Protein 7O8F (pdb70)

Organism: NCBI:txid1454201

Secondary structure (DSSP, 8-state):
--SGGGG--B-HHHHHHHHHHHHHHHHHHHHHHHHHHHHGGGS-HHHHHHHHHHHHHHHHHHHHHHHHHHHHHHHEEEETTEEEE-SS---THHHHHHHHHHHHHHHHHHHHHTT--HHHHHHHHHHHHHHHHHHHHHHHHHHTTTTT-HHHHHHHHHHHHHHHHHHHHHHHHHHHHHGGG--TTHHHHHHHHHHHHHHHHHHHHHHHHHHHH--SHHHHHHHHHHHHHHHIIIIIIHHHHHHHHHHHHHHHTT-HHHHHH-

Radius of gyration: 19.81 Å; Cα contacts (8 Å, |Δi|>4): 360; chains: 1; bounding box: 34×33×64 Å

Nearest PDB structures (foldseek):
  5g2d-assembly1_A  TM=1.003E+00  e=2.277E-33  Nonlabens marinus S1-08
  7o8k-assembly1_A  TM=1.003E+00  e=6.733E-33  Nonlabens marinus S1-08
  5ztl-assembly1_A  TM=1.002E+00  e=1.058E-32  Nonlabens marinus
  5g2c-assembly1_A  TM=1.003E+00  e=3.921E-32  Nonlabens marinus S1-08
  7ytb-assembly1_A  TM=9.539E-01  e=1.634E-13  Bdellovibrio

B-factor: mean 31.86, std 14.5, range [16.37, 107.96]

InterPro domains:
  IPR001425 Archaeal/bacterial/fungal rhodopsins [PF01036] (17-248)
  IPR001425 Archaeal/bacterial/fungal rhodop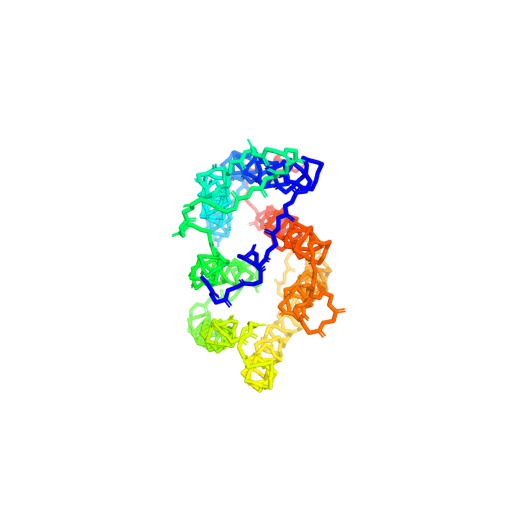sins [PR00251] (93-114)
  IPR001425 Archaeal/bacterial/fungal rhodopsins [PR00251] (152-173)
  IPR001425 Archaeal/bacterial/fungal rhodopsins [PR00251] (193-211)
  IPR001425 Archaeal/bacterial/fungal rhodopsins [PR00251] (225-243)
  IPR001425 Archaeal/bacterial/fungal rhodopsins [PTHR28286] (34-249)
  IPR001425 Archaeal/bacterial/fungal rhodopsins [SM01021] (21-258)

Solvent-accessible surface area: 11485 Å² total; per-residue (Å²): 166,101,8,0,3,29,91,43,85,0,56,35,50,39,10,78,89,0,30,114,16,3,74,91,2,26,41,49,0,66,68,12,30,98,95,0,112,77,17,20,108,60,0,10,94,127,3,86,86,0,0,40,12,1,21,95,0,0,51,23,5,0,104,39,8,68,44,0,9,79,26,1,66,92,0,11,38,124,60,144,51,24,36,55,62,107,72,118,39,25,38,3,10,107,7,14,96,22,28,56,55,2,16,17,20,4,2,55,0,0,1,19,0,1,26,14,149,55,148,74,43,125,39,7,12,52,160,0,36,93,11,0,96,14,25,6,91,16,5,77,39,0,5,47,62,4,46,108,50,59,69,60,0,85,115,83,12,59,65,13,65,58,74,24,89,76,0,21,167,26,1,6,44,52,0,89,164,23,90,99,68,13,71,46,46,1,59,56,24,0,24,112,0,19,158,33,1,37,112,0,14,57,21,30,46,74,0,20,63,0,6,44,114,70,82,65,17,88,0,0,21,51,7,3,62,26,4,14,74,0,5,40,10,3,10,12,75,2,0,74,46,0,4,101,0,0,18,39,0,0,14,58,59,44,56,85,43,0,88,139,52,110

Foldseek 3Di:
DLALVQVDWAAPVLLVLLLVLLVVLLVLLVVLLVVLVVCLVLFDPLQSVLSVLLNVLSVLSSVLSVLQSVLSVVQWDQDPRTTHGDDDRHDCLSVLVSCLPSVLSLLLSLCSLLVDDDPVSVVLSVLLSVLSNLLSVLCSVLSSNLPPCPVSVVVSNVSSVVSVVVSLVSVVVSLVVRLVVAPQPCSVLSVVLSVLQVVLVVLQVVLSCLSVPPSYSVSVSVSSVSVSSSSCSSRVVSSVSSSVSRLSRRVRVPNVSSVVVD

CATH classification: 1.20.1070.10

Structure (mmCIF, N/CA/C/O backbone):
data_7O8F
#
_entry.id   7O8F
#
_cell.length_a   104.480
_cell.length_b   51.180
_cell.length_c   78.330
_cell.angle_alpha   90.000
_cell.angle_beta   131.780
_cell.angle_gamma   90.000
#
_symmetry.space_group_name_H-M   'C 1 2 1'
#
loop_
_entity.id
_entity.type
_entity.pdbx_description
1 polymer 'Chloride pumping rhodopsin'
2 non-polymer RETINAL
3 non-polymer 'CHLORIDE ION'
4 non-polymer '(2R)-2,3-dihydroxypropyl (9Z)-octadec-9-enoate'
5 non-polymer 'OLEIC ACID'
6 water water
#
loop_
_atom_site.group_PDB
_atom_site.id
_ato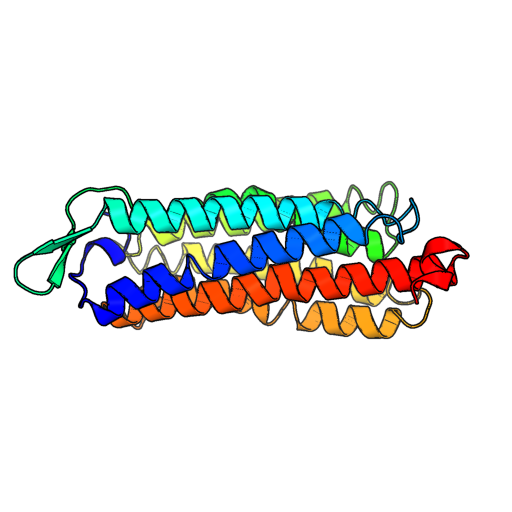m_site.type_symbol
_atom_site.label_atom_id
_atom_site.label_alt_id
_atom_site.label_comp_id
_atom_site.label_asym_id
_atom_site.label_entity_id
_atom_site.label_seq_id
_atom_site.pdbx_PDB_ins_code
_atom_site.Cartn_x
_atom_site.Cartn_y
_atom_site.Cartn_z
_atom_site.occupancy
_atom_site.B_iso_or_equiv
_atom_site.auth_seq_id
_atom_site.auth_comp_id
_atom_site.auth_asym_id
_atom_site.auth_atom_id
_atom_site.pdbx_PDB_model_num
ATOM 1 N N . MET A 1 17 ? -15.118 -16.864 -23.169 1.00 42.33 1 MET A N 1
ATOM 2 C CA . MET A 1 17 ? -16.301 -17.106 -23.990 1.00 41.70 1 MET A CA 1
ATOM 3 C C . MET A 1 17 ? -17.413 -17.796 -23.207 1.00 31.84 1 MET A C 1
ATOM 4 O O . MET A 1 17 ? -18.539 -17.923 -23.687 1.00 40.24 1 MET A O 1
ATOM 9 N N . LYS A 1 18 ? -17.098 -18.236 -21.995 1.00 35.34 2 LYS A N 1
ATOM 10 C CA . LYS A 1 18 ? -18.074 -18.904 -21.149 1.00 42.07 2 LYS A CA 1
ATOM 11 C C . LYS A 1 18 ? -18.806 -17.949 -20.217 1.00 44.77 2 LYS A C 1
ATOM 12 O O . LYS A 1 18 ? -19.675 -18.395 -19.461 1.00 39.24 2 LYS A O 1
ATOM 18 N N . ASN A 1 19 ? -18.471 -16.662 -20.235 1.00 29.51 3 ASN A N 1
ATOM 19 C CA . ASN A 1 19 ? -19.128 -15.674 -19.397 1.00 26.45 3 ASN A CA 1
ATOM 20 C C . ASN A 1 19 ? -19.922 -14.712 -20.271 1.00 27.20 3 ASN A C 1
ATOM 21 O O . ASN A 1 19 ? -19.575 -14.467 -21.431 1.00 31.68 3 ASN A O 1
ATOM 26 N N . ILE A 1 20 ? -20.995 -14.161 -19.696 1.00 24.59 4 ILE A N 1
ATOM 27 C CA . ILE A 1 20 ? -21.901 -13.315 -20.463 1.00 22.83 4 ILE A CA 1
ATOM 28 C C . ILE A 1 20 ? -21.241 -12.012 -20.899 1.00 24.29 4 ILE A C 1
ATOM 29 O O . ILE A 1 20 ? -21.728 -11.362 -21.828 1.00 26.88 4 ILE A O 1
ATOM 34 N N . GLU A 1 21 ? -20.145 -11.605 -20.258 1.00 22.89 5 GLU A N 1
ATOM 35 C CA . GLU A 1 21 ? -19.513 -10.349 -20.647 1.00 22.11 5 GLU A CA 1
ATOM 36 C C . GLU A 1 21 ? -19.093 -10.383 -22.104 1.00 26.26 5 GLU A C 1
ATOM 37 O O . GLU A 1 21 ? -19.082 -9.346 -22.775 1.00 27.58 5 GLU A O 1
ATOM 43 N N . SER A 1 22 ? -18.757 -11.564 -22.609 1.00 26.34 6 SER A N 1
ATOM 44 C CA . SER A 1 22 ? -18.276 -11.696 -23.976 1.00 28.02 6 SER A CA 1
ATOM 45 C C . SER A 1 22 ? -19.376 -11.572 -25.023 1.00 32.37 6 SER A C 1
ATOM 46 O O . SER A 1 22 ? -19.063 -11.468 -26.212 1.00 30.52 6 SER A O 1
ATOM 49 N N . LEU A 1 23 ? -20.646 -11.572 -24.627 1.00 24.53 7 LEU A N 1
ATOM 50 C CA . LEU A 1 23 ? -21.741 -11.584 -25.583 1.00 24.63 7 LEU A CA 1
ATOM 51 C C . LEU A 1 23 ? -22.133 -10.203 -26.083 1.00 24.68 7 LEU A C 1
ATOM 52 O O . LEU A 1 23 ? -22.843 -10.109 -27.096 1.00 27.99 7 LEU A O 1
ATOM 57 N N . PHE A 1 24 ? -21.715 -9.133 -25.409 1.00 22.06 8 PHE A N 1
ATOM 58 C CA . PHE A 1 24 ? -22.289 -7.824 -25.654 1.00 20.67 8 PHE A CA 1
ATOM 59 C C . PHE A 1 24 ? -21.243 -6.814 -26.088 1.00 23.50 8 PHE A C 1
ATOM 60 O O . PHE A 1 24 ? -20.058 -6.928 -25.761 1.00 26.01 8 PHE A O 1
ATOM 68 N N . ASP A 1 25 ? -21.709 -5.834 -26.855 1.00 26.15 9 ASP A N 1
ATOM 69 C CA . ASP A 1 25 ? -21.002 -4.579 -27.007 1.00 23.22 9 ASP A CA 1
ATOM 70 C C . ASP A 1 25 ? -21.496 -3.646 -25.910 1.00 24.53 9 ASP A C 1
ATOM 71 O O . ASP A 1 25 ? -22.614 -3.789 -25.401 1.00 27.50 9 ASP A O 1
ATOM 76 N N . TYR A 1 26 ? -20.649 -2.701 -25.528 1.00 21.45 10 TYR A N 1
ATOM 77 C CA . TYR A 1 26 ? -20.956 -1.784 -24.442 1.00 20.17 10 TYR A CA 1
ATOM 78 C C . TYR A 1 26 ? -20.929 -0.346 -24.931 1.00 21.04 10 TYR A C 1
ATOM 79 O O . TYR A 1 26 ? -20.055 0.042 -25.713 1.00 24.68 10 TYR A O 1
ATOM 88 N N . SER A 1 27 ? -21.880 0.449 -24.451 1.00 21.11 11 SER A N 1
ATOM 89 C CA . SER A 1 27 ? -21.769 1.886 -24.633 1.00 21.95 11 SER A CA 1
ATOM 90 C C . SER A 1 27 ? -20.568 2.424 -23.861 1.00 24.64 11 SER A C 1
ATOM 91 O O . SER A 1 27 ? -20.051 1.795 -22.930 1.00 21.40 11 SER A O 1
ATOM 94 N N . ALA A 1 28 ? -20.116 3.611 -24.262 1.00 26.99 12 ALA A N 1
ATOM 95 C CA . ALA A 1 28 ? -19.032 4.262 -23.539 1.00 25.49 12 ALA A CA 1
ATOM 96 C C . ALA A 1 28 ? -19.377 4.421 -22.067 1.00 28.42 12 ALA A C 1
ATOM 97 O O . ALA A 1 28 ? -18.523 4.221 -21.197 1.00 27.08 12 ALA A O 1
ATOM 99 N N . GLY A 1 29 ? -20.624 4.784 -21.767 1.00 23.73 13 GLY A N 1
ATOM 100 C CA . GLY A 1 29 ? -21.012 4.980 -20.378 1.00 23.90 13 GLY A CA 1
ATOM 101 C C . GLY A 1 29 ? -20.964 3.699 -19.571 1.00 22.14 13 GLY A C 1
ATOM 102 O O . GLY A 1 29 ? -20.530 3.703 -18.415 1.00 24.21 13 GLY A O 1
ATOM 103 N N . GLN A 1 30 ? -21.425 2.592 -20.155 1.00 20.94 14 GLN A N 1
ATOM 104 C CA . GLN A 1 30 ? -21.381 1.308 -19.458 1.00 22.04 14 GLN A CA 1
ATOM 105 C C . GLN A 1 30 ? -19.947 0.863 -19.253 1.00 22.42 14 GLN A C 1
ATOM 106 O O . GLN A 1 30 ? -19.566 0.412 -18.165 1.00 21.13 14 GLN A O 1
ATOM 112 N N . PHE A 1 31 ? -19.142 0.964 -20.305 1.00 21.02 15 PHE A N 1
ATOM 113 C CA . PHE A 1 31 ? -17.768 0.491 -20.231 1.00 21.09 15 PHE A CA 1
ATOM 114 C C . PHE A 1 31 ? -16.977 1.292 -19.213 1.00 21.82 15 PHE A C 1
ATOM 115 O O . PHE A 1 31 ? -16.226 0.728 -18.409 1.00 22.41 15 PHE A O 1
ATOM 123 N N . GLU A 1 32 ? -17.121 2.619 -19.243 1.00 21.73 16 GLU A N 1
ATOM 124 C CA . GLU A 1 32 ? -16.352 3.462 -18.338 1.00 24.49 16 GLU A CA 1
ATOM 125 C C . GLU A 1 32 ? -16.838 3.331 -16.901 1.00 25.53 16 GLU A C 1
ATOM 126 O O . GLU A 1 32 ? -16.028 3.397 -15.969 1.00 23.68 16 GLU A O 1
ATOM 132 N N . PHE A 1 33 ? -18.139 3.106 -16.698 1.00 21.54 17 PHE A N 1
ATOM 133 C CA . PHE A 1 33 ? -18.644 2.879 -15.345 1.00 21.77 17 PHE A CA 1
ATOM 134 C C . PHE A 1 33 ? -18.040 1.617 -14.737 1.00 21.42 17 PHE A C 1
ATOM 135 O O . PHE A 1 33 ? -17.620 1.619 -13.575 1.00 21.27 17 PHE A O 1
ATOM 143 N N . ILE A 1 34 ? -17.986 0.526 -15.506 1.00 19.37 18 ILE A N 1
ATOM 144 C CA . ILE A 1 34 ? -17.359 -0.697 -15.005 1.00 18.90 18 ILE A CA 1
ATOM 145 C C . ILE A 1 34 ? -15.886 -0.446 -14.703 1.00 21.12 18 ILE A C 1
ATOM 146 O O . ILE A 1 34 ? -15.377 -0.840 -13.650 1.00 20.44 18 ILE A O 1
ATOM 151 N N . ASP A 1 35 ? -15.183 0.230 -15.615 1.00 19.36 19 ASP A N 1
ATOM 152 C CA . ASP A 1 35 ? -13.768 0.512 -15.383 1.00 20.33 19 ASP A CA 1
ATOM 153 C C . ASP A 1 35 ? -13.583 1.326 -14.112 1.00 21.05 19 ASP A C 1
ATOM 154 O O . ASP A 1 35 ? -12.680 1.048 -13.310 1.00 22.26 19 ASP A O 1
ATOM 159 N N . HIS A 1 36 ? -14.441 2.329 -13.904 1.00 21.67 20 HIS A N 1
ATOM 160 C CA . HIS A 1 36 ? -14.321 3.188 -12.732 1.00 24.07 20 HIS A CA 1
ATOM 161 C C . HIS A 1 36 ? -14.674 2.446 -11.449 1.00 21.97 20 HIS A C 1
ATOM 162 O O . HIS A 1 36 ? -14.068 2.699 -10.401 1.00 23.22 20 HIS A O 1
ATOM 169 N N . LEU A 1 37 ? -15.658 1.544 -11.496 1.00 20.84 21 LEU A N 1
ATOM 170 C CA . LEU A 1 37 ? -15.953 0.733 -10.317 1.00 19.60 21 LEU A CA 1
ATOM 171 C C . LEU A 1 37 ? -14.739 -0.079 -9.906 1.00 22.91 21 LEU A C 1
ATOM 172 O O . LEU A 1 37 ? -14.419 -0.180 -8.717 1.00 21.91 21 LEU A O 1
ATOM 177 N N . LEU A 1 38 ? -14.083 -0.714 -10.880 1.00 20.72 22 LEU A N 1
ATOM 178 C CA . LEU A 1 38 ? -12.939 -1.558 -10.556 1.00 19.11 22 LEU A CA 1
ATOM 179 C C . LEU A 1 38 ? -11.778 -0.728 -10.029 1.00 20.71 22 LEU A C 1
ATOM 180 O O . LEU A 1 38 ? -11.127 -1.111 -9.048 1.00 21.40 22 LEU A O 1
ATOM 185 N N . THR A 1 39 ? -11.489 0.403 -10.672 1.00 23.48 23 THR A N 1
ATOM 186 C CA A THR A 1 39 ? -10.371 1.231 -10.231 0.40 21.83 23 THR A CA 1
ATOM 187 C CA B THR A 1 39 ? -10.364 1.219 -10.224 0.60 21.70 23 THR A CA 1
ATOM 188 C C . THR A 1 39 ? -10.657 1.865 -8.877 1.00 24.31 23 THR A C 1
ATOM 189 O O . THR A 1 39 ? -9.755 1.995 -8.037 1.00 23.75 23 THR A O 1
ATOM 196 N N . MET A 1 40 ? -11.909 2.264 -8.636 1.00 21.52 24 MET A N 1
ATOM 197 C CA . MET A 1 40 ? -12.247 2.767 -7.307 1.00 22.93 24 MET A CA 1
ATOM 198 C C . MET A 1 40 ? -12.038 1.683 -6.256 1.00 21.44 24 MET A C 1
ATOM 199 O O . MET A 1 40 ? -11.539 1.955 -5.153 1.00 23.71 24 MET A O 1
ATOM 204 N N . GLY A 1 41 ? -12.416 0.446 -6.581 1.00 21.76 25 GLY A N 1
ATOM 205 C CA . GLY A 1 41 ? -12.190 -0.659 -5.665 1.00 22.59 25 GLY A CA 1
ATOM 206 C C . GLY A 1 41 ? -10.723 -0.845 -5.331 1.00 22.10 25 GLY A C 1
ATOM 207 O O . GLY A 1 41 ? -10.371 -1.108 -4.179 1.00 22.90 25 GLY A O 1
ATOM 208 N N . VAL A 1 42 ? -9.850 -0.732 -6.336 1.00 21.96 26 VAL A N 1
ATOM 209 C CA . VAL A 1 42 ? -8.410 -0.808 -6.081 1.00 21.67 26 VAL A CA 1
ATOM 210 C C . VAL A 1 42 ? -7.999 0.256 -5.076 1.00 23.88 26 VAL A C 1
ATOM 211 O O . VAL A 1 42 ? -7.265 -0.013 -4.114 1.00 22.91 26 VAL A O 1
ATOM 215 N N . GLY A 1 43 ? -8.444 1.495 -5.300 1.00 20.85 27 GLY A N 1
ATOM 216 C CA . GLY A 1 43 ? -8.037 2.582 -4.427 1.00 22.91 27 GLY A CA 1
ATOM 217 C C . GLY A 1 43 ? -8.530 2.406 -3.006 1.00 21.75 27 GLY A C 1
ATOM 218 O O . GLY A 1 43 ? -7.801 2.673 -2.046 1.00 23.73 27 GLY A O 1
ATOM 219 N N . VAL A 1 44 ? -9.777 1.965 -2.848 1.00 22.27 28 VAL A N 1
ATOM 220 C CA . VAL A 1 44 ? -10.327 1.778 -1.511 1.00 21.75 28 VAL A CA 1
ATOM 221 C C . VAL A 1 44 ? -9.549 0.706 -0.761 1.00 21.19 28 VAL A C 1
ATOM 222 O O . VAL A 1 44 ? -9.212 0.877 0.417 1.00 23.12 28 VAL A O 1
ATOM 226 N N . HIS A 1 45 ? -9.241 -0.407 -1.425 1.00 19.83 29 HIS A N 1
ATOM 227 C CA . HIS A 1 45 ? -8.546 -1.485 -0.724 1.00 20.29 29 HIS A CA 1
ATOM 228 C C . HIS A 1 45 ? -7.118 -1.094 -0.373 1.00 21.48 29 HIS A C 1
ATOM 229 O O . HIS A 1 45 ? -6.634 -1.430 0.714 1.00 22.10 29 HIS A O 1
ATOM 236 N N . PHE A 1 46 ? -6.421 -0.388 -1.270 1.00 20.87 30 PHE A N 1
ATOM 237 C CA . PHE A 1 46 ? -5.040 -0.014 -0.954 1.00 23.51 30 PHE A CA 1
ATOM 238 C C . PHE A 1 46 ? -4.971 1.115 0.068 1.00 23.36 30 PHE A C 1
ATOM 239 O O . PHE A 1 46 ? -4.026 1.165 0.866 1.00 25.39 30 PHE A O 1
ATOM 247 N N . ALA A 1 47 ? -5.962 2.007 0.094 1.00 21.72 31 ALA A N 1
ATOM 248 C CA . ALA A 1 47 ? -6.017 2.991 1.170 1.00 27.20 31 ALA A CA 1
ATOM 249 C C . ALA A 1 47 ? -6.277 2.315 2.510 1.00 27.55 31 ALA A C 1
ATOM 250 O O . ALA A 1 47 ? -5.648 2.653 3.524 1.00 24.18 31 ALA A O 1
ATOM 252 N N . ALA A 1 48 ? -7.190 1.344 2.533 1.00 23.16 32 ALA A N 1
ATOM 253 C CA . ALA A 1 48 ? -7.460 0.620 3.771 1.00 25.23 32 ALA A CA 1
ATOM 254 C C . ALA A 1 48 ? -6.239 -0.168 4.224 1.00 21.84 32 ALA A C 1
ATOM 255 O O . ALA A 1 48 ? -5.979 -0.286 5.432 1.00 22.78 32 ALA A O 1
ATOM 257 N N . LEU A 1 49 ? -5.488 -0.725 3.273 1.00 21.94 33 LEU A N 1
ATOM 258 C CA . LEU A 1 49 ? -4.257 -1.438 3.602 1.00 21.36 33 LEU A CA 1
ATOM 259 C C . LEU A 1 49 ? -3.353 -0.594 4.491 1.00 25.55 33 LEU A C 1
ATOM 260 O O . LEU A 1 49 ? -2.814 -1.081 5.490 1.00 24.47 33 LEU A O 1
ATOM 265 N N . ILE A 1 50 ? -3.160 0.678 4.130 1.00 23.78 34 ILE A N 1
ATOM 266 C CA . ILE A 1 50 ? -2.285 1.543 4.918 1.00 26.30 34 ILE A CA 1
ATOM 267 C C . ILE A 1 50 ? -2.856 1.739 6.315 1.00 25.58 34 ILE A C 1
ATOM 268 O O . ILE A 1 50 ? -2.119 1.735 7.311 1.00 25.01 34 ILE A O 1
ATOM 273 N N . PHE A 1 51 ? -4.175 1.915 6.417 1.00 23.07 35 PHE A N 1
ATOM 274 C CA . PHE A 1 51 ? -4.794 2.063 7.729 1.00 24.96 35 PHE A CA 1
ATOM 275 C C . PHE A 1 51 ? -4.530 0.839 8.603 1.00 24.59 35 PHE A C 1
ATOM 276 O O . PHE A 1 51 ? -4.120 0.965 9.765 1.00 25.58 35 PHE A O 1
ATOM 284 N N . PHE A 1 52 ? -4.748 -0.362 8.056 1.00 22.67 36 PHE A N 1
ATOM 285 C CA . PHE A 1 52 ? -4.570 -1.573 8.853 1.00 22.33 36 PHE A CA 1
ATOM 286 C C . PHE A 1 52 ? -3.113 -1.756 9.252 1.00 23.46 36 PHE A C 1
ATOM 287 O O . PHE A 1 52 ? -2.820 -2.256 10.344 1.00 24.34 36 PHE A O 1
ATOM 295 N N . LEU A 1 53 ? -2.188 -1.389 8.364 1.00 23.09 37 LEU A N 1
ATOM 296 C CA . LEU A 1 53 ? -0.766 -1.477 8.680 1.00 21.77 37 LEU A CA 1
ATOM 297 C C . LEU A 1 53 ? -0.417 -0.579 9.858 1.00 23.56 37 LEU A C 1
ATOM 298 O O . LEU A 1 53 ? 0.251 -1.011 10.806 1.00 25.21 37 LEU A O 1
ATOM 303 N N . VAL A 1 54 ? -0.879 0.674 9.823 1.00 22.91 38 VAL A N 1
ATOM 304 C CA . VAL A 1 54 ? -0.503 1.646 10.846 1.00 25.16 38 VAL A CA 1
ATOM 305 C C . VAL A 1 54 ? -1.103 1.281 12.195 1.00 28.40 38 VAL A C 1
ATOM 306 O O . VAL A 1 54 ? -0.480 1.503 13.240 1.00 27.76 38 VAL A O 1
ATOM 310 N N . VAL A 1 55 ? -2.329 0.748 12.210 1.00 23.85 39 VAL A N 1
ATOM 311 C CA . VAL A 1 55 ? -2.978 0.486 13.492 1.00 22.62 39 VAL A CA 1
ATOM 312 C C . VAL A 1 55 ? -2.558 -0.838 14.109 1.00 24.90 39 VAL A C 1
ATOM 313 O O . VAL A 1 55 ? -2.845 -1.071 15.287 1.00 24.19 39 VAL A O 1
ATOM 317 N N . SER A 1 56 ? -1.835 -1.684 13.372 1.00 25.20 40 SER A N 1
ATOM 318 C CA A SER A 1 56 ? -1.420 -2.971 13.920 0.51 24.27 40 SER A CA 1
ATOM 319 C CA B SER A 1 56 ? -1.422 -2.971 13.920 0.49 24.29 40 SER A CA 1
ATOM 320 C C . SER A 1 56 ? -0.548 -2.804 15.158 1.00 26.23 40 SER A C 1
ATOM 321 O O . SER A 1 56 ? -0.541 -3.675 16.032 1.00 27.75 40 SER A O 1
ATOM 326 N N . GLN A 1 57 ? 0.189 -1.697 15.256 1.00 24.06 41 GLN A N 1
ATOM 327 C CA . GLN A 1 57 ? 1.033 -1.476 16.427 1.00 26.57 41 GLN A CA 1
ATOM 328 C C . GLN A 1 57 ? 0.223 -1.265 17.699 1.00 29.89 41 GLN A C 1
ATOM 329 O O . GLN A 1 57 ? 0.779 -1.379 18.799 1.00 31.11 41 GLN A O 1
ATOM 335 N N . PHE A 1 58 ? -1.066 -0.952 17.578 1.00 25.54 42 PHE A N 1
ATOM 336 C CA . PHE A 1 58 ? -1.941 -0.740 18.722 1.00 26.77 42 PHE A CA 1
ATOM 337 C C . PHE A 1 58 ? -2.713 -1.992 19.107 1.00 31.71 42 PHE A C 1
ATOM 338 O O . PHE A 1 58 ? -3.604 -1.920 19.956 1.00 32.40 42 PHE A O 1
ATOM 346 N N . VAL A 1 59 ? -2.402 -3.130 18.499 1.00 26.42 43 VAL A N 1
ATOM 347 C CA . VAL A 1 59 ? -3.083 -4.388 18.771 1.00 27.00 43 VAL A CA 1
ATOM 348 C C . VAL A 1 59 ? -2.142 -5.297 19.553 1.00 25.13 43 VAL A C 1
ATOM 349 O O . VAL A 1 59 ? -0.964 -5.451 19.198 1.00 25.61 43 VAL A O 1
ATOM 353 N N . ALA A 1 60 ? -2.669 -5.908 20.611 1.00 25.87 44 ALA A N 1
ATOM 354 C CA . ALA A 1 60 ? -1.879 -6.816 21.419 1.00 29.18 44 ALA A CA 1
ATOM 355 C C . ALA A 1 60 ? -1.418 -8.013 20.590 1.00 31.72 44 ALA A C 1
ATOM 356 O O . ALA A 1 60 ? -2.082 -8.407 19.628 1.00 26.90 44 ALA A O 1
ATOM 358 N N . PRO A 1 61 ? -0.281 -8.615 20.946 1.00 24.16 45 PRO A N 1
ATOM 359 C CA . PRO A 1 61 ? 0.219 -9.769 20.175 1.00 29.17 45 PRO A CA 1
ATOM 360 C C . PRO A 1 61 ? -0.808 -10.865 19.933 1.00 32.42 45 PRO A C 1
ATOM 361 O O . PRO A 1 61 ? -0.800 -11.502 18.869 1.00 30.73 45 PRO A O 1
ATOM 365 N N . LYS A 1 62 ? -1.690 -11.100 20.905 1.00 30.18 46 LYS A N 1
ATOM 366 C CA . LYS A 1 62 ? -2.663 -12.182 20.811 1.00 30.09 46 LYS A CA 1
ATOM 367 C C . LYS A 1 62 ? -3.607 -11.988 19.630 1.00 31.06 46 LYS A C 1
ATOM 368 O O . LYS A 1 62 ? -4.131 -12.968 19.090 1.00 31.03 46 LYS A O 1
ATOM 374 N N . TYR A 1 63 ? -3.851 -10.741 19.231 1.00 26.01 47 TYR A N 1
ATOM 375 C CA . TYR A 1 63 ? -4.816 -10.436 18.179 1.00 22.57 47 TYR A CA 1
ATOM 376 C C . TYR A 1 63 ? -4.181 -9.846 16.936 1.00 29.37 47 TYR A C 1
ATOM 377 O O . TYR A 1 63 ? -4.888 -9.630 15.948 1.00 25.14 47 TYR A O 1
ATOM 386 N N . ARG A 1 64 ? -2.872 -9.583 16.948 1.00 23.08 48 ARG A N 1
ATOM 387 C CA . ARG A 1 64 ? -2.278 -8.799 15.870 1.00 20.98 48 ARG A CA 1
ATOM 388 C C . ARG A 1 64 ? -2.371 -9.520 14.530 1.00 25.53 48 ARG A C 1
ATOM 389 O O . ARG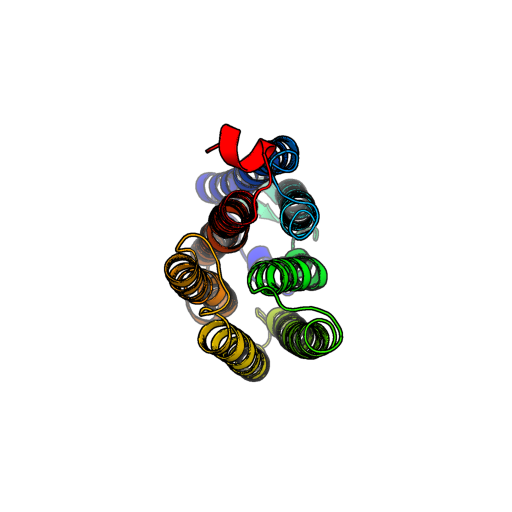 A 1 64 ? -2.434 -8.868 13.479 1.00 26.08 48 ARG A O 1
ATOM 397 N N . ILE A 1 65 ? -2.408 -10.855 14.541 1.00 22.45 49 ILE A N 1
ATOM 398 C CA . ILE A 1 65 ? -2.553 -11.597 13.296 1.00 23.18 49 ILE A CA 1
ATOM 399 C C . ILE A 1 65 ? -3.866 -11.244 12.613 1.00 24.31 49 ILE A C 1
ATOM 400 O O . ILE A 1 65 ? -3.966 -11.300 11.381 1.00 23.17 49 ILE A O 1
ATOM 405 N N . ALA A 1 66 ? -4.892 -10.883 13.386 1.00 22.35 50 ALA A N 1
ATOM 406 C CA . ALA A 1 66 ? -6.166 -10.536 12.763 1.00 24.93 50 ALA A CA 1
ATOM 407 C C . ALA A 1 66 ? -6.031 -9.303 11.878 1.00 27.00 50 ALA A C 1
ATOM 408 O O . ALA A 1 66 ? -6.620 -9.244 10.792 1.00 23.79 50 ALA A O 1
ATOM 410 N N A THR A 1 67 ? -5.262 -8.303 12.320 0.52 21.74 51 THR A N 1
ATOM 411 N N B THR A 1 67 ? -5.256 -8.312 12.323 0.48 21.82 51 THR A N 1
ATOM 412 C CA A THR A 1 67 ? -5.075 -7.107 11.504 0.52 22.59 51 THR A CA 1
ATOM 413 C CA B THR A 1 67 ? -5.061 -7.107 11.527 0.48 22.66 51 THR A CA 1
ATOM 414 C C A THR A 1 67 ? -4.141 -7.381 10.334 0.52 24.53 51 THR A C 1
ATOM 415 C C B THR A 1 67 ? -4.140 -7.378 10.345 0.48 24.42 51 THR A C 1
ATOM 416 O O A THR A 1 67 ? -4.331 -6.838 9.238 0.52 24.16 51 THR A O 1
ATOM 417 O O B THR A 1 67 ? -4.340 -6.831 9.253 0.48 24.20 51 THR A O 1
ATOM 424 N N . ALA A 1 68 ? -3.130 -8.228 10.541 1.00 22.31 52 ALA A N 1
ATOM 425 C CA . ALA A 1 68 ? -2.253 -8.601 9.440 1.00 24.44 52 ALA A CA 1
ATOM 426 C C . ALA A 1 68 ? -3.039 -9.322 8.358 1.00 22.24 52 ALA A C 1
ATOM 427 O O . ALA A 1 68 ? -2.785 -9.135 7.162 1.00 23.21 52 ALA A O 1
ATOM 429 N N . LEU A 1 69 ? -4.004 -10.152 8.764 1.00 19.24 53 LEU A N 1
ATOM 430 C CA . LEU A 1 69 ? -4.844 -10.832 7.783 1.00 19.27 53 LEU A CA 1
ATOM 431 C C . LEU A 1 69 ? -5.644 -9.837 6.954 1.00 20.39 53 LEU A C 1
ATOM 432 O O . LEU A 1 69 ? -5.857 -10.059 5.759 1.00 20.62 53 LEU A O 1
ATOM 437 N N . SER A 1 70 ? -6.097 -8.736 7.559 1.00 19.20 54 SER A N 1
ATOM 438 C CA . SER A 1 70 ? -6.779 -7.712 6.765 1.00 19.64 54 SER A CA 1
ATOM 439 C C . SER A 1 70 ? -5.832 -7.102 5.739 1.00 22.22 54 SER A C 1
ATOM 440 O O . SER A 1 70 ? -6.228 -6.840 4.603 1.00 20.81 54 SER A O 1
ATOM 443 N N . CYS A 1 71 ? -4.575 -6.864 6.126 1.00 21.24 55 CYS A N 1
ATOM 444 C CA . CYS A 1 71 ? -3.587 -6.385 5.162 1.00 19.55 55 CYS A CA 1
ATOM 445 C C . CYS A 1 71 ? -3.456 -7.338 3.986 1.00 21.67 55 CYS A C 1
ATOM 446 O O . CYS A 1 71 ? -3.388 -6.904 2.829 1.00 21.89 55 CYS A O 1
ATOM 449 N N . ILE A 1 72 ? -3.398 -8.641 4.265 1.00 19.10 56 ILE A N 1
ATOM 450 C CA . ILE A 1 72 ? -3.272 -9.633 3.205 1.00 21.55 56 ILE A CA 1
ATOM 451 C C . ILE A 1 72 ? -4.504 -9.601 2.316 1.00 20.63 56 ILE A C 1
ATOM 452 O O . ILE A 1 72 ? -4.404 -9.630 1.085 1.00 22.59 56 ILE A O 1
ATOM 457 N N . VAL A 1 73 ? -5.684 -9.517 2.929 1.00 18.21 57 VAL A N 1
ATOM 458 C CA . VAL A 1 73 ? -6.919 -9.457 2.150 1.00 17.40 57 VAL A CA 1
ATOM 459 C C . VAL A 1 73 ? -6.948 -8.218 1.262 1.00 20.29 57 VAL A C 1
ATOM 460 O O . VAL A 1 73 ? -7.351 -8.290 0.095 1.00 20.72 57 VAL A O 1
ATOM 464 N N . MET A 1 74 ? -6.569 -7.056 1.803 1.00 18.52 58 MET A N 1
ATOM 465 C CA . MET A 1 74 ? -6.581 -5.832 1.003 1.00 18.79 58 MET A CA 1
ATOM 466 C C . MET A 1 74 ? -5.698 -5.955 -0.237 1.00 23.25 58 MET A C 1
ATOM 467 O O . MET A 1 74 ? -6.091 -5.538 -1.334 1.00 20.37 58 MET A O 1
ATOM 472 N N . VAL A 1 75 ? -4.478 -6.482 -0.081 1.00 21.74 59 VAL A N 1
ATOM 473 C CA . VAL A 1 75 ? -3.576 -6.556 -1.230 1.00 21.89 59 VAL A CA 1
ATOM 474 C C . VAL A 1 75 ? -4.034 -7.633 -2.206 1.00 21.99 59 VAL A C 1
ATOM 475 O O . VAL A 1 75 ? -3.947 -7.455 -3.424 1.00 21.25 59 VAL A O 1
ATOM 479 N N . SER A 1 76 ? -4.546 -8.751 -1.688 1.00 20.81 60 SER A N 1
ATOM 480 C CA . SER A 1 76 ? -5.026 -9.826 -2.547 1.00 22.71 60 SER A CA 1
ATOM 481 C C . SER A 1 76 ? -6.199 -9.347 -3.387 1.00 22.70 60 SER A C 1
ATOM 482 O O . SER A 1 76 ? -6.203 -9.483 -4.618 1.00 22.34 60 SER A O 1
ATOM 485 N N . ALA A 1 77 ? -7.193 -8.751 -2.733 1.00 21.29 61 ALA A N 1
ATOM 486 C CA . ALA A 1 77 ? -8.354 -8.255 -3.464 1.00 22.75 61 ALA A CA 1
ATOM 487 C C . ALA A 1 77 ? -7.976 -7.082 -4.355 1.00 24.08 61 ALA A C 1
ATOM 488 O O . ALA A 1 77 ? -8.446 -6.983 -5.498 1.00 22.19 61 ALA A O 1
ATOM 490 N N . GLY A 1 78 ? -7.127 -6.184 -3.857 1.00 21.23 62 GLY A N 1
ATOM 491 C CA . GLY A 1 78 ? -6.728 -5.039 -4.658 1.00 21.21 62 GLY A CA 1
ATOM 492 C C . GLY A 1 78 ? -5.971 -5.444 -5.907 1.00 21.71 62 GLY A C 1
ATOM 493 O O . GLY A 1 78 ? -6.147 -4.851 -6.975 1.00 20.88 62 GLY A O 1
ATOM 494 N N . LEU A 1 79 ? -5.126 -6.468 -5.799 1.00 21.77 63 LEU A N 1
ATOM 495 C CA . LEU A 1 79 ? -4.410 -6.944 -6.982 1.00 20.42 63 LEU A CA 1
ATOM 496 C C . LEU A 1 79 ? -5.356 -7.573 -7.993 1.00 19.27 63 LEU A C 1
ATOM 497 O O . LEU A 1 79 ? -5.180 -7.398 -9.205 1.00 22.61 63 LEU A O 1
ATOM 502 N N . ILE A 1 80 ? -6.351 -8.331 -7.524 1.00 19.24 64 ILE A N 1
ATOM 503 C CA . ILE A 1 80 ? -7.273 -8.956 -8.465 1.00 21.11 64 ILE A CA 1
ATOM 504 C C . ILE A 1 80 ? -8.154 -7.908 -9.123 1.00 19.28 64 ILE A C 1
ATOM 505 O O . ILE A 1 80 ? -8.432 -7.989 -10.327 1.00 21.67 64 ILE A O 1
ATOM 510 N N . LEU A 1 81 ? -8.579 -6.895 -8.367 1.00 18.06 65 LEU A N 1
ATOM 511 C CA . LEU A 1 81 ? -9.375 -5.830 -8.968 1.00 18.12 65 LEU A CA 1
ATOM 512 C C . LEU A 1 81 ? -8.561 -5.041 -9.984 1.00 20.99 65 LEU A C 1
ATOM 513 O O . LEU A 1 81 ? -9.076 -4.665 -11.044 1.00 21.05 65 LEU A O 1
ATOM 518 N N . ASN A 1 82 ? -7.287 -4.787 -9.683 1.00 20.99 66 ASN A N 1
ATOM 519 C CA . ASN A 1 82 ? -6.431 -4.111 -10.649 1.00 20.14 66 ASN A CA 1
ATOM 520 C C . ASN A 1 82 ? -6.244 -4.961 -11.893 1.00 21.15 66 ASN A C 1
ATOM 521 O O . ASN A 1 82 ? -6.271 -4.447 -13.018 1.00 23.20 66 ASN A O 1
ATOM 526 N N . SER A 1 83 ? -6.050 -6.267 -11.709 1.00 20.72 67 SER A N 1
ATOM 527 C CA . SER A 1 83 ? -5.904 -7.159 -12.851 1.00 21.80 67 SER A CA 1
ATOM 528 C C . SER A 1 83 ? -7.169 -7.157 -13.691 1.00 23.12 67 SER A C 1
ATOM 529 O O . SER A 1 83 ? -7.107 -7.123 -14.926 1.00 23.65 67 SER A O 1
ATOM 532 N N . GLN A 1 84 ? -8.328 -7.186 -13.033 1.00 21.39 68 GLN A N 1
ATOM 533 C CA . GLN A 1 84 ? -9.587 -7.167 -13.771 1.00 22.11 68 GLN A CA 1
ATOM 534 C C . GLN A 1 84 ? -9.726 -5.871 -14.549 1.00 18.21 68 GLN A C 1
ATOM 535 O O . GLN A 1 84 ? -10.224 -5.868 -15.680 1.00 21.78 68 GLN A O 1
ATOM 541 N N . ALA A 1 85 ? -9.297 -4.753 -13.957 1.00 19.42 69 ALA A N 1
ATOM 542 C CA . ALA A 1 85 ? -9.445 -3.468 -14.632 1.00 23.04 69 ALA A CA 1
ATOM 543 C C . ALA A 1 85 ? -8.604 -3.416 -15.901 1.00 24.15 69 ALA A C 1
ATOM 544 O O . ALA A 1 85 ? -9.070 -2.952 -16.949 1.00 24.32 69 ALA A O 1
ATOM 546 N N . VAL A 1 86 ? -7.357 -3.885 -15.825 1.00 20.67 70 VAL A N 1
ATOM 547 C CA . VAL A 1 86 ? -6.495 -3.875 -17.004 1.00 20.73 70 VAL A CA 1
ATOM 548 C C . VAL A 1 86 ? -6.972 -4.892 -18.029 1.00 23.27 70 VAL A C 1
ATOM 549 O O . VAL A 1 86 ? -6.915 -4.638 -19.239 1.00 26.31 70 VAL A O 1
ATOM 553 N N . MET A 1 87 ? -7.451 -6.056 -17.574 1.00 21.73 71 MET A N 1
ATOM 554 C CA . MET A 1 87 ? -7.984 -7.051 -18.502 1.00 23.02 71 MET A CA 1
ATOM 555 C C . MET A 1 87 ? -9.194 -6.499 -19.243 1.00 23.49 71 MET A C 1
ATOM 556 O O . MET A 1 87 ? -9.386 -6.773 -20.434 1.00 24.79 71 MET A O 1
ATOM 561 N N . TRP A 1 88 ? -10.023 -5.727 -18.542 1.00 22.40 72 TRP A N 1
ATOM 562 C CA . TRP A 1 88 ? -11.204 -5.128 -19.150 1.00 25.61 72 TRP A CA 1
ATOM 563 C C . TRP A 1 88 ? -10.807 -4.158 -20.253 1.00 22.76 72 TRP A C 1
ATOM 564 O O . TRP A 1 88 ? -11.379 -4.189 -21.353 1.00 23.05 72 TRP A O 1
ATOM 575 N N . THR A 1 89 ? -9.806 -3.311 -19.998 1.00 22.86 73 THR A N 1
ATOM 576 C CA . THR A 1 89 ? -9.372 -2.357 -21.014 1.00 23.82 73 THR A CA 1
ATOM 577 C C . THR A 1 89 ? -8.552 -3.019 -22.121 1.00 30.92 73 THR A C 1
ATOM 578 O O . THR A 1 89 ? -8.545 -2.524 -23.253 1.00 33.26 73 THR A O 1
ATOM 582 N N . ASP A 1 90 ? -7.876 -4.136 -21.827 1.00 25.70 74 ASP A N 1
ATOM 583 C CA . ASP A 1 90 ? -7.179 -4.883 -22.871 1.00 29.59 74 ASP A CA 1
ATOM 584 C C . ASP A 1 90 ? -8.154 -5.559 -23.829 1.00 24.40 74 ASP A C 1
ATOM 585 O O . ASP A 1 90 ? -7.843 -5.717 -25.013 1.00 31.15 74 ASP A O 1
ATOM 590 N N . ALA A 1 91 ? -9.329 -5.964 -23.343 1.00 23.95 75 ALA A N 1
ATOM 591 C CA . ALA A 1 91 ? -10.204 -6.856 -24.083 1.00 24.90 75 ALA A CA 1
ATOM 592 C C . ALA A 1 91 ? -11.115 -6.132 -25.063 1.00 28.20 75 ALA A C 1
ATOM 593 O O . ALA A 1 91 ? -11.609 -6.763 -26.007 1.00 27.99 75 ALA A O 1
ATOM 595 N N . TYR A 1 92 ? -11.340 -4.836 -24.870 1.00 24.63 76 TYR A N 1
ATOM 596 C CA . TYR A 1 92 ? -12.330 -4.098 -25.638 1.00 27.90 76 TYR A CA 1
ATOM 597 C C . TYR A 1 92 ? -11.694 -2.855 -26.233 1.00 26.62 76 TYR A C 1
ATOM 598 O O . TYR A 1 92 ? -10.813 -2.232 -25.633 1.00 31.91 76 TYR A O 1
ATOM 607 N N . ALA A 1 93 ? -12.169 -2.490 -27.418 1.00 24.31 77 ALA A N 1
ATOM 608 C CA . ALA A 1 93 ? -11.752 -1.266 -28.079 1.00 28.32 77 ALA A CA 1
ATOM 609 C C . ALA A 1 93 ? -12.997 -0.544 -28.567 1.00 22.42 77 ALA A C 1
ATOM 610 O O . ALA A 1 93 ? -14.003 -1.177 -28.892 1.00 23.51 77 ALA A O 1
ATOM 612 N N . TYR A 1 94 ? -12.920 0.785 -28.599 1.00 25.56 78 TYR A N 1
ATOM 613 C CA . TYR A 1 94 ? -14.028 1.617 -29.052 1.00 26.00 78 TYR A CA 1
ATOM 614 C C . TYR A 1 94 ? -13.996 1.669 -30.568 1.00 25.09 78 TYR A C 1
ATOM 615 O O . TYR A 1 94 ? -13.098 2.288 -31.151 1.00 27.36 78 TYR A O 1
ATOM 624 N N . VAL A 1 95 ? -14.975 1.032 -31.201 1.00 21.42 79 VAL A N 1
ATOM 625 C CA . VAL A 1 95 ? -15.053 0.910 -32.652 1.00 26.49 79 VAL A CA 1
ATOM 626 C C . VAL A 1 95 ? -16.475 1.256 -33.065 1.00 23.19 79 VAL A C 1
ATOM 627 O O . VAL A 1 95 ? -17.430 0.631 -32.592 1.00 24.76 79 VAL A O 1
ATOM 631 N N . ASP A 1 96 ? -16.623 2.232 -33.964 1.00 24.20 80 ASP A N 1
ATOM 632 C CA . ASP A 1 96 ? -17.927 2.546 -34.553 1.00 22.29 80 ASP A CA 1
ATOM 633 C C . ASP A 1 96 ? -18.988 2.813 -33.487 1.00 25.61 80 ASP A C 1
ATOM 634 O O . ASP A 1 96 ? -20.141 2.372 -33.593 1.00 23.93 80 ASP A O 1
ATOM 639 N N . GLY A 1 97 ? -18.593 3.543 -32.452 1.00 23.09 81 GLY A N 1
ATOM 640 C CA . GLY A 1 97 ? -19.520 4.047 -31.464 1.00 25.07 81 GLY A CA 1
ATOM 641 C C . GLY A 1 97 ? -19.813 3.133 -30.295 1.00 24.11 81 GLY A C 1
ATOM 642 O O . GLY A 1 97 ? -20.702 3.455 -29.500 1.00 28.26 81 GLY A O 1
ATOM 643 N N . SER A 1 98 ? -19.125 1.999 -30.175 1.00 22.08 82 SER A N 1
ATOM 644 C CA . SER A 1 98 ? -19.315 1.142 -29.010 1.00 23.62 82 SER A CA 1
ATOM 645 C C . SER A 1 98 ? -18.022 0.410 -28.693 1.00 23.60 82 SER A C 1
ATOM 646 O O . SER A 1 98 ? -17.122 0.289 -29.529 1.00 22.75 82 SER A O 1
ATOM 649 N N . TYR A 1 99 ? -17.916 -0.055 -27.452 1.00 20.24 83 TYR A N 1
ATOM 650 C CA . TYR A 1 99 ? -16.789 -0.884 -27.072 1.00 19.34 83 TYR A CA 1
ATOM 651 C C . TYR A 1 99 ? -17.067 -2.326 -27.462 1.00 20.50 83 TYR A C 1
ATOM 652 O O . TYR A 1 99 ? -18.067 -2.915 -27.032 1.00 22.34 83 TYR A O 1
ATOM 661 N N . GLN A 1 100 ? -16.179 -2.898 -28.267 1.00 22.62 84 GLN A N 1
ATOM 662 C CA . GLN A 1 100 ? -16.384 -4.213 -28.847 1.00 21.98 84 GLN A CA 1
ATOM 663 C C . GLN A 1 100 ? -15.216 -5.115 -28.495 1.00 20.29 84 GLN A C 1
ATOM 664 O O . GLN A 1 100 ? -14.066 -4.670 -28.408 1.00 23.82 84 GLN A O 1
ATOM 670 N N . LEU A 1 101 ? -15.535 -6.395 -28.316 1.00 23.73 85 LEU A N 1
ATOM 671 C CA . LEU A 1 101 ? -14.553 -7.379 -27.893 1.00 25.05 85 LEU A CA 1
ATOM 672 C C . LEU A 1 101 ? -13.470 -7.536 -28.949 1.00 26.45 85 LEU A C 1
ATOM 673 O O . LEU A 1 101 ? -13.761 -7.727 -30.136 1.00 29.45 85 LEU A O 1
ATOM 678 N N . GLN A 1 102 ? -12.215 -7.443 -28.512 1.00 25.95 86 GLN A N 1
ATOM 679 C CA . GLN A 1 102 ? -11.067 -7.644 -29.383 1.00 27.08 86 GLN A CA 1
ATOM 680 C C . GLN A 1 102 ? -10.256 -8.868 -29.009 1.00 42.55 86 GLN A C 1
ATOM 681 O O . GLN A 1 102 ? -9.695 -9.514 -29.891 1.00 43.44 86 GLN A O 1
ATOM 687 N N . ASP A 1 103 ? -10.190 -9.206 -27.724 1.00 37.13 87 ASP A N 1
ATOM 688 C CA . ASP A 1 103 ? -9.308 -10.267 -27.271 1.00 43.52 87 ASP A CA 1
ATOM 689 C C . ASP A 1 103 ? -9.955 -10.986 -26.099 1.00 54.94 87 ASP A C 1
ATOM 690 O O . ASP A 1 103 ? -10.684 -10.384 -25.306 1.00 41.08 87 ASP A O 1
ATOM 695 N N . LEU A 1 104 ? -9.679 -12.286 -26.000 1.00 61.63 88 LEU A N 1
ATOM 696 C CA . LEU A 1 104 ? -10.248 -13.124 -24.945 1.00 73.85 88 LEU A CA 1
ATOM 697 C C . LEU A 1 104 ? -9.352 -13.011 -23.716 1.00 67.34 88 LEU A C 1
ATOM 698 O O . LEU A 1 104 ? -8.523 -13.876 -23.425 1.00 73.07 88 LEU A O 1
ATOM 703 N N . THR A 1 105 ? -9.527 -11.910 -22.979 1.00 46.91 89 THR A N 1
ATOM 704 C CA . THR A 1 105 ? -8.710 -11.655 -21.803 1.00 44.89 89 THR A CA 1
ATOM 705 C C . THR A 1 105 ? -9.509 -11.354 -20.540 1.00 40.65 89 THR A C 1
ATOM 706 O O . THR A 1 105 ? -8.895 -11.191 -19.479 1.00 55.87 89 THR A O 1
ATOM 710 N N . PHE A 1 106 ? -10.840 -11.279 -20.607 1.00 40.18 90 PHE A N 1
ATOM 711 C CA . PHE A 1 106 ? -11.647 -10.948 -19.435 1.00 35.95 90 PHE A CA 1
ATOM 712 C C . PHE A 1 106 ? -12.551 -12.109 -19.043 1.00 36.05 90 PHE A C 1
ATOM 713 O O . PHE A 1 106 ? -13.259 -12.670 -19.885 1.00 38.16 90 PHE A O 1
ATOM 721 N N . SER A 1 107 ? -12.541 -12.448 -17.756 1.00 30.40 91 SER A N 1
ATOM 722 C CA . SER A 1 107 ? -13.512 -13.378 -17.203 1.00 32.10 91 SER A CA 1
ATOM 723 C C . SER A 1 107 ? -13.572 -13.139 -15.704 1.00 29.48 91 SER A C 1
ATOM 724 O O . SER A 1 107 ? -12.628 -12.619 -15.106 1.00 31.66 91 SER A O 1
ATOM 727 N N . ASN A 1 108 ? -14.697 -13.525 -15.104 1.00 26.82 92 ASN A N 1
ATOM 728 C CA . ASN A 1 108 ? -14.851 -13.394 -13.664 1.00 26.71 92 ASN A CA 1
ATOM 729 C C . ASN A 1 108 ? -14.182 -14.528 -12.905 1.00 28.07 92 ASN A C 1
ATOM 730 O O . ASN A 1 108 ? -14.119 -14.474 -11.672 1.00 25.75 92 ASN A O 1
ATOM 735 N N . GLY A 1 109 ? -13.678 -15.545 -13.608 1.00 28.90 93 GLY A N 1
ATOM 736 C CA . GLY A 1 109 ? -13.139 -16.707 -12.924 1.00 33.88 93 GLY A CA 1
ATOM 737 C C . GLY A 1 109 ? -11.969 -16.382 -12.020 1.00 29.15 93 GLY A C 1
ATOM 738 O O . GLY A 1 109 ? -11.721 -17.092 -11.043 1.00 28.90 93 GLY A O 1
ATOM 739 N N . TYR A 1 110 ? -11.228 -15.316 -12.331 1.00 28.02 94 TYR A N 1
ATOM 740 C CA . TYR A 1 110 ? -10.125 -14.914 -11.467 1.00 32.53 94 TYR A CA 1
ATOM 741 C C . TYR A 1 110 ? -10.611 -14.506 -10.084 1.00 25.45 94 TYR A C 1
ATOM 742 O O . TYR A 1 110 ? -9.903 -14.721 -9.093 1.00 26.91 94 TYR A O 1
ATOM 751 N N . ARG A 1 111 ? -11.805 -13.911 -9.988 1.00 24.08 95 ARG A N 1
ATOM 752 C CA . ARG A 1 111 ? -12.352 -13.612 -8.668 1.00 24.86 95 ARG A CA 1
ATOM 753 C C . ARG A 1 111 ? -12.539 -14.883 -7.857 1.00 23.16 95 ARG A C 1
ATOM 754 O O . ARG A 1 111 ? -12.231 -14.922 -6.658 1.00 24.84 95 ARG A O 1
ATOM 762 N N . TYR A 1 112 ? -13.087 -15.924 -8.488 1.00 23.09 96 TYR A N 1
ATOM 763 C CA . TYR A 1 112 ? -13.358 -17.176 -7.782 1.00 23.88 96 TYR A CA 1
ATOM 764 C C . TYR A 1 112 ? -12.075 -17.795 -7.256 1.00 26.58 96 TYR A C 1
ATOM 765 O O . TYR A 1 112 ? -12.006 -18.239 -6.103 1.00 26.38 96 TYR A O 1
ATOM 774 N N . VAL A 1 113 ? -11.050 -17.866 -8.105 1.00 25.29 97 VAL A N 1
ATOM 775 C CA . VAL A 1 113 ? -9.780 -18.429 -7.673 1.00 27.10 97 VAL A CA 1
ATOM 776 C C . VAL A 1 113 ? -9.241 -17.646 -6.489 1.00 25.86 97 VAL A C 1
ATOM 777 O O . VAL A 1 113 ? -8.718 -18.223 -5.528 1.00 30.20 97 VAL A O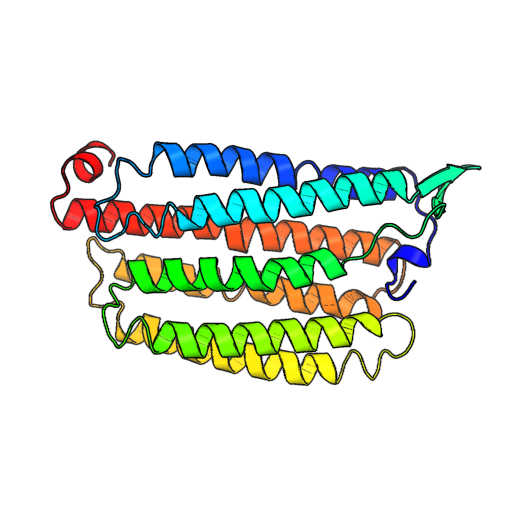 1
ATOM 781 N N . ASN A 1 114 ? -9.376 -16.321 -6.525 1.00 23.80 98 ASN A N 1
ATOM 782 C CA . ASN A 1 114 ? -8.860 -15.522 -5.423 1.00 23.52 98 ASN A CA 1
ATOM 783 C C . ASN A 1 114 ? -9.606 -15.796 -4.123 1.00 27.67 98 ASN A C 1
ATOM 784 O O . ASN A 1 114 ? -9.005 -15.731 -3.042 1.00 24.13 98 ASN A O 1
ATOM 789 N N . TRP A 1 115 ? -10.912 -16.069 -4.204 1.00 23.44 99 TRP A N 1
ATOM 790 C CA . TRP A 1 115 ? -11.692 -16.348 -3.000 1.00 24.06 99 TRP A CA 1
ATOM 791 C C . TRP A 1 115 ? -11.137 -17.539 -2.240 1.00 24.23 99 TRP A C 1
ATOM 792 O O . TRP A 1 115 ? -11.294 -17.617 -1.017 1.00 23.06 99 TRP A O 1
ATOM 803 N N . MET A 1 116 ? -10.509 -18.485 -2.945 1.00 23.23 100 MET A N 1
ATOM 804 C CA . MET A 1 116 ? -9.878 -19.617 -2.280 1.00 26.25 100 MET A CA 1
ATOM 805 C C . MET A 1 116 ? -8.883 -19.147 -1.231 1.00 24.26 100 MET A C 1
ATOM 806 O O . MET A 1 116 ? -8.617 -19.865 -0.260 1.00 26.87 100 MET A O 1
ATOM 811 N N . ALA A 1 117 ? -8.315 -17.958 -1.427 1.00 26.00 101 ALA A N 1
ATOM 812 C CA . ALA A 1 117 ? -7.356 -17.361 -0.512 1.00 31.00 101 ALA A CA 1
ATOM 813 C C . ALA A 1 117 ? -8.006 -16.365 0.438 1.00 24.50 101 ALA A C 1
ATOM 814 O O . ALA A 1 117 ? -7.759 -16.430 1.642 1.00 26.72 101 ALA A O 1
ATOM 816 N N . THR A 1 118 ? -8.858 -15.464 -0.064 1.00 20.23 102 THR A N 1
ATOM 817 C CA . THR A 1 118 ? -9.358 -14.400 0.802 1.00 21.21 102 THR A CA 1
ATOM 818 C C . THR A 1 118 ? -10.424 -14.886 1.778 1.00 21.95 102 THR A C 1
ATOM 819 O O . THR A 1 118 ? -10.465 -14.417 2.919 1.00 21.12 102 THR A O 1
ATOM 823 N N . ILE A 1 119 ? -11.293 -15.817 1.376 1.00 19.83 103 ILE A N 1
ATOM 824 C CA . ILE A 1 119 ? -12.312 -16.309 2.308 1.00 19.18 103 ILE A CA 1
ATOM 825 C C . ILE A 1 119 ? -11.681 -16.964 3.530 1.00 20.22 103 ILE A C 1
ATOM 826 O O . ILE A 1 119 ? -12.095 -16.647 4.658 1.00 20.56 103 ILE A O 1
ATOM 831 N N . PRO A 1 120 ? -10.712 -17.873 3.394 1.00 19.81 104 PRO A N 1
ATOM 832 C CA . PRO A 1 120 ? -10.033 -18.386 4.602 1.00 18.00 104 PRO A CA 1
ATOM 833 C C . PRO A 1 120 ? -9.461 -17.289 5.488 1.00 20.98 104 PRO A C 1
ATOM 834 O O . PRO A 1 120 ? -9.540 -17.393 6.714 1.00 20.67 104 PRO A O 1
ATOM 838 N N . CYS A 1 121 ? -8.895 -16.228 4.909 1.00 19.37 105 CYS A N 1
ATOM 839 C CA . CYS A 1 121 ? -8.362 -15.142 5.726 1.00 19.39 105 CYS A CA 1
ATOM 840 C C . CYS A 1 121 ? -9.466 -14.416 6.490 1.00 20.26 105 CYS A C 1
ATOM 841 O O . CYS A 1 121 ? -9.289 -14.068 7.665 1.00 21.31 105 CYS A O 1
ATOM 844 N N . LEU A 1 122 ? -10.601 -14.157 5.837 1.00 18.94 106 LEU A N 1
ATOM 845 C CA . LEU A 1 122 ? -11.692 -13.462 6.506 1.00 18.27 106 LEU A CA 1
ATOM 846 C C . LEU A 1 122 ? -12.250 -14.299 7.643 1.00 19.33 106 LEU A C 1
ATOM 847 O O . LEU A 1 122 ? -12.596 -13.767 8.700 1.00 19.63 106 LEU A O 1
ATOM 852 N N . LEU A 1 123 ? -12.325 -15.613 7.445 1.00 19.19 107 LEU A N 1
ATOM 853 C CA . LEU A 1 123 ? -12.840 -16.490 8.493 1.00 18.24 107 LEU A CA 1
ATOM 854 C C . LEU A 1 123 ? -11.852 -16.609 9.638 1.00 21.65 107 LEU A C 1
ATOM 855 O O . LEU A 1 123 ? -12.251 -16.602 10.807 1.00 21.40 107 LEU A O 1
ATOM 860 N N . LEU A 1 124 ? -10.573 -16.737 9.331 1.00 19.65 108 LEU A N 1
ATOM 861 C CA . LEU A 1 124 ? -9.555 -16.910 10.386 1.00 20.82 108 LEU A CA 1
ATOM 862 C C . LEU A 1 124 ? -9.531 -15.672 11.277 1.00 23.09 108 LEU A C 1
ATOM 863 O O . LEU A 1 124 ? -9.387 -15.833 12.457 1.00 21.16 108 LEU A O 1
ATOM 868 N N . GLN A 1 125 ? -9.661 -14.463 10.733 1.00 20.48 109 GLN A N 1
ATOM 869 C CA . GLN A 1 125 ? -9.564 -13.246 11.579 1.00 19.26 109 GLN A CA 1
ATOM 870 C C . GLN A 1 125 ? -10.753 -13.222 12.545 1.00 21.90 109 GLN A C 1
ATOM 871 O O . GLN A 1 125 ? -10.587 -12.746 13.636 1.00 22.55 109 GLN A O 1
ATOM 877 N N . LEU A 1 126 ? -11.910 -13.718 12.137 1.00 19.48 110 LEU A N 1
ATOM 878 C CA . LEU A 1 126 ? -13.056 -13.829 13.031 1.00 16.81 110 LEU A CA 1
ATOM 879 C C . LEU A 1 126 ? -12.754 -14.784 14.180 1.00 19.68 110 LEU A C 1
ATOM 880 O O . LEU A 1 126 ? -13.008 -14.467 15.347 1.00 21.24 110 LEU A O 1
ATOM 885 N N . LEU A 1 127 ? -12.218 -15.970 13.869 1.00 18.39 111 LEU A N 1
ATOM 886 C CA . LEU A 1 127 ? -11.965 -16.954 14.922 1.00 18.22 111 LEU A CA 1
ATOM 887 C C . LEU A 1 127 ? -10.957 -16.434 15.928 1.00 22.36 111 LEU A C 1
ATOM 888 O O . LEU A 1 127 ? -11.042 -16.757 17.119 1.00 20.85 111 LEU A O 1
ATOM 893 N N . ILE A 1 128 ? -10.005 -15.628 15.470 1.00 19.97 112 ILE A N 1
ATOM 894 C CA . ILE A 1 128 ? -8.982 -15.095 16.367 1.00 21.23 112 ILE A CA 1
ATOM 895 C C . ILE A 1 128 ? -9.592 -14.136 17.383 1.00 21.39 112 ILE A C 1
ATOM 896 O O . ILE A 1 128 ? -9.281 -14.207 18.578 1.00 21.20 112 ILE A O 1
ATOM 901 N N . VAL A 1 129 ? -10.458 -13.222 16.940 1.00 20.29 113 VAL A N 1
ATOM 902 C CA . VAL A 1 129 ? -11.038 -12.250 17.867 1.00 19.65 113 VAL A CA 1
ATOM 903 C C . VAL A 1 129 ? -12.121 -12.869 18.741 1.00 27.18 113 VAL A C 1
ATOM 904 O O . VAL A 1 129 ? -12.473 -12.295 19.778 1.00 24.68 113 VAL A O 1
ATOM 908 N N . LEU A 1 130 ? -12.660 -14.020 18.345 1.00 22.65 114 LEU A N 1
ATOM 909 C CA . LEU A 1 130 ? -13.552 -14.800 19.193 1.00 19.81 114 LEU A CA 1
ATOM 910 C C . LEU A 1 130 ? -12.821 -15.512 20.312 1.00 23.37 114 LEU A C 1
ATOM 911 O O . LEU A 1 130 ? -13.472 -16.180 21.122 1.00 24.08 114 LEU A O 1
ATOM 916 N N . ASN A 1 131 ? -11.493 -15.426 20.345 1.00 22.22 115 ASN A N 1
ATOM 917 C CA . ASN A 1 131 ? -10.656 -15.983 21.409 1.00 22.62 115 ASN A CA 1
ATOM 918 C C . ASN A 1 131 ? -10.536 -17.499 21.349 1.00 29.33 115 ASN A C 1
ATOM 919 O O . ASN A 1 131 ? -10.187 -18.133 22.349 1.00 29.69 115 ASN A O 1
ATOM 924 N N . LEU A 1 132 ? -10.801 -18.098 20.193 1.00 23.36 116 LEU A N 1
ATOM 925 C CA . LEU A 1 132 ? -10.524 -19.514 20.021 1.00 24.57 116 LEU A CA 1
ATOM 926 C C . LEU A 1 132 ? -9.021 -19.729 19.946 1.00 28.39 116 LEU A C 1
ATOM 927 O O . LEU A 1 132 ? -8.270 -18.887 19.446 1.00 35.00 116 LEU A O 1
ATOM 932 N N . LYS A 1 133 ? -8.586 -20.872 20.455 1.00 31.65 117 LYS A N 1
ATOM 933 C CA . LYS A 1 133 ? -7.168 -21.161 20.524 1.00 35.80 117 LYS A CA 1
ATOM 934 C C . LYS A 1 133 ? -6.974 -22.659 20.417 1.00 31.26 117 LYS A C 1
ATOM 935 O O . LYS A 1 133 ? -7.920 -23.441 20.548 1.00 31.78 117 LYS A O 1
ATOM 941 N N . GLY A 1 134 ? -5.736 -23.042 20.120 1.00 41.45 118 GLY A N 1
ATOM 942 C CA . GLY A 1 134 ? -5.346 -24.436 20.218 1.00 41.63 118 GLY A CA 1
ATOM 943 C C . GLY A 1 134 ? -6.132 -25.334 19.290 1.00 41.80 118 GLY A C 1
ATOM 944 O O . GLY A 1 134 ? -6.354 -25.026 18.111 1.00 37.38 118 GLY A O 1
ATOM 945 N N . LYS A 1 135 ? -6.572 -26.468 19.835 1.00 38.63 119 LYS A N 1
ATOM 946 C CA . LYS A 1 135 ? -7.186 -27.489 19.001 1.00 39.70 119 LYS A CA 1
ATOM 947 C C . LYS A 1 135 ? -8.541 -27.048 18.467 1.00 30.26 119 LYS A C 1
ATOM 948 O O . LYS A 1 135 ? -8.910 -27.429 17.351 1.00 32.26 119 LYS A O 1
ATOM 954 N N . GLU A 1 136 ? -9.306 -26.266 19.236 1.00 30.58 120 GLU A N 1
ATOM 955 C CA . GLU A 1 136 ? -10.585 -25.813 18.703 1.00 33.02 120 GLU A CA 1
ATOM 956 C C . GLU A 1 136 ? -10.373 -24.852 17.540 1.00 25.57 120 GLU A C 1
ATOM 957 O O . GLU A 1 136 ? -11.084 -24.926 16.529 1.00 26.44 120 GLU A O 1
ATOM 963 N N . LEU A 1 137 ? -9.390 -23.958 17.654 1.00 25.51 121 LEU A N 1
ATOM 964 C CA . LEU A 1 137 ? -9.087 -23.063 16.539 1.00 24.20 121 LEU A CA 1
ATOM 965 C C . LEU A 1 137 ? -8.725 -23.853 15.289 1.00 33.30 121 LEU A C 1
ATOM 966 O O . LEU A 1 137 ? -9.307 -23.645 14.219 1.00 25.28 121 LEU A O 1
ATOM 971 N N . PHE A 1 138 ? -7.770 -24.783 15.407 1.00 27.86 122 PHE A N 1
ATOM 972 C CA A PHE A 1 138 ? -7.324 -25.532 14.235 0.54 28.71 122 PHE A CA 1
ATOM 973 C CA B PHE A 1 138 ? -7.324 -25.527 14.233 0.46 28.68 122 PHE A CA 1
ATOM 974 C C . PHE A 1 138 ? -8.447 -26.380 13.657 1.00 28.74 122 PHE A C 1
ATOM 975 O O . PHE A 1 138 ? -8.610 -26.455 12.434 1.00 26.84 122 PHE A O 1
ATOM 990 N N . SER A 1 139 ? -9.229 -27.031 14.521 1.00 30.31 123 SER A N 1
ATOM 991 C CA . SER A 1 139 ? -10.308 -27.899 14.058 1.00 32.35 123 SER A CA 1
ATOM 992 C C . SER A 1 139 ? -11.419 -27.096 13.392 1.00 25.82 123 SER A C 1
ATOM 993 O O . SER A 1 139 ? -11.922 -27.477 12.324 1.00 27.16 123 SER A O 1
ATOM 996 N N . THR A 1 140 ? -11.822 -25.985 14.016 1.00 23.79 124 THR A N 1
ATOM 997 C CA . THR A 1 140 ? -12.890 -25.161 13.454 1.00 26.41 124 THR A CA 1
ATOM 998 C C . THR A 1 140 ? -12.449 -24.527 12.145 1.00 23.87 124 THR A C 1
ATOM 999 O O . TH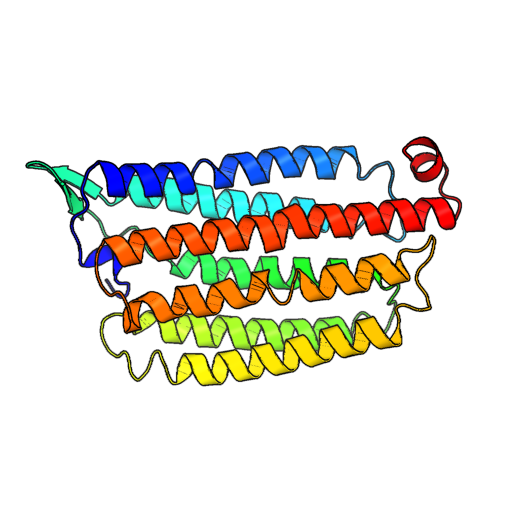R A 1 140 ? -13.225 -24.463 11.185 1.00 23.67 124 THR A O 1
ATOM 1003 N N . ALA A 1 141 ? -11.210 -24.038 12.095 1.00 24.16 125 ALA A N 1
ATOM 1004 C CA . ALA A 1 141 ? -10.712 -23.441 10.861 1.00 22.76 125 ALA A CA 1
ATOM 1005 C C . ALA A 1 141 ? -10.683 -24.463 9.733 1.00 25.58 125 ALA A C 1
ATOM 1006 O O . ALA A 1 141 ? -10.951 -24.129 8.573 1.00 25.17 125 ALA A O 1
ATOM 1008 N N . THR A 1 142 ? -10.347 -25.713 10.050 1.00 23.72 126 THR A N 1
ATOM 1009 C CA . THR A 1 142 ? -10.243 -26.741 9.022 1.00 24.71 126 THR A CA 1
ATOM 1010 C C . THR A 1 142 ? -11.604 -27.038 8.410 1.00 26.37 126 THR A C 1
ATOM 1011 O O . THR A 1 142 ? -11.745 -27.098 7.184 1.00 28.30 126 THR A O 1
ATOM 1015 N N . TRP A 1 143 ? -12.623 -27.223 9.249 1.00 26.04 127 TRP A N 1
ATOM 1016 C CA . TRP A 1 143 ? -13.951 -27.494 8.717 1.00 26.12 127 TRP A CA 1
ATOM 1017 C C . TRP A 1 143 ? -14.488 -26.297 7.943 1.00 21.86 127 TRP A C 1
ATOM 1018 O O . TRP A 1 143 ? -15.128 -26.469 6.901 1.00 23.92 127 TRP A O 1
ATOM 1029 N N . LEU A 1 144 ? -14.238 -25.081 8.437 1.00 23.36 128 LEU A N 1
ATOM 1030 C CA . LEU A 1 144 ? -14.732 -23.892 7.742 1.00 24.40 128 LEU A CA 1
ATOM 1031 C C . LEU A 1 144 ? -14.054 -23.722 6.393 1.00 23.78 128 LEU A C 1
ATOM 1032 O O . LEU A 1 144 ? -14.701 -23.350 5.406 1.00 23.44 128 LEU A O 1
ATOM 1037 N N . ILE A 1 145 ? -12.749 -23.975 6.329 1.00 22.85 129 ILE A N 1
ATOM 1038 C CA . ILE A 1 145 ? -12.033 -23.778 5.075 1.00 23.42 129 ILE A CA 1
ATOM 1039 C C . ILE A 1 145 ? -12.427 -24.838 4.058 1.00 24.30 129 ILE A C 1
ATOM 1040 O O . ILE A 1 145 ? -12.557 -24.550 2.862 1.00 24.48 129 ILE A O 1
ATOM 1045 N N . LEU A 1 146 ? -12.613 -26.083 4.508 1.00 23.34 130 LEU A N 1
ATOM 1046 C CA . LEU A 1 146 ? -13.089 -27.127 3.611 1.00 23.77 130 LEU A CA 1
ATOM 1047 C C . LEU A 1 146 ? -14.476 -26.799 3.077 1.00 24.15 130 LEU A C 1
ATOM 1048 O O . LEU A 1 146 ? -14.744 -26.971 1.884 1.00 24.21 130 LEU A O 1
ATOM 1053 N N . ALA A 1 147 ? -15.375 -26.326 3.945 1.00 21.77 131 ALA A N 1
ATOM 1054 C CA . ALA A 1 147 ? -16.710 -25.954 3.491 1.00 21.84 131 ALA A CA 1
ATOM 1055 C C . ALA A 1 147 ? -16.641 -24.788 2.514 1.00 21.96 131 ALA A C 1
ATOM 1056 O O . ALA A 1 147 ? -17.354 -24.765 1.503 1.00 21.73 131 ALA A O 1
ATOM 1058 N N . ALA A 1 148 ? -15.800 -23.798 2.817 1.00 21.07 132 ALA A N 1
ATOM 1059 C CA . ALA A 1 148 ? -15.681 -22.639 1.941 1.00 22.53 132 ALA A CA 1
ATOM 1060 C C . ALA A 1 148 ? -15.124 -23.039 0.586 1.00 22.91 132 ALA A C 1
ATOM 1061 O O . ALA A 1 148 ? -15.614 -22.582 -0.450 1.00 23.23 132 ALA A O 1
ATOM 1063 N N . TRP A 1 149 ? -14.089 -23.884 0.574 1.00 20.19 133 TRP A N 1
ATOM 1064 C CA . TRP A 1 149 ? -13.514 -24.331 -0.690 1.00 21.83 133 TRP A CA 1
ATOM 1065 C C . TRP A 1 149 ? -14.513 -25.154 -1.492 1.00 21.67 133 TRP A C 1
ATOM 1066 O O . TRP A 1 149 ? -14.562 -25.052 -2.724 1.00 24.97 133 TRP A O 1
ATOM 1077 N N . GLY A 1 150 ? -15.320 -25.978 -0.820 1.00 22.11 134 GLY A N 1
ATOM 1078 C CA . GLY A 1 150 ? -16.380 -26.676 -1.533 1.00 23.12 134 GLY A CA 1
ATOM 1079 C C . GLY A 1 150 ? -17.366 -25.721 -2.178 1.00 22.11 134 GLY A C 1
ATOM 1080 O O . GLY A 1 150 ? -17.786 -25.918 -3.325 1.00 23.26 134 GLY A O 1
ATOM 1081 N N . MET A 1 151 ? -17.753 -24.674 -1.443 1.00 20.93 135 MET A N 1
ATOM 1082 C CA . MET A 1 151 ? -18.652 -23.656 -1.973 1.00 18.35 135 MET A CA 1
ATOM 1083 C C . MET A 1 151 ? -18.036 -22.958 -3.184 1.00 18.90 135 MET A C 1
ATOM 1084 O O . MET A 1 151 ? -18.701 -22.758 -4.208 1.00 20.33 135 MET A O 1
ATOM 1089 N N . ILE A 1 152 ? -16.765 -22.568 -3.075 1.00 19.07 136 ILE A N 1
ATOM 1090 C CA . ILE A 1 152 ? -16.120 -21.812 -4.150 1.00 20.24 136 ILE A CA 1
ATOM 1091 C C . ILE A 1 152 ? -15.925 -22.682 -5.386 1.00 19.42 136 ILE A C 1
ATOM 1092 O O . ILE A 1 152 ? -16.186 -22.250 -6.514 1.00 22.76 136 ILE A O 1
ATOM 1097 N N . ILE A 1 153 ? -15.420 -23.901 -5.192 1.00 22.57 137 ILE A N 1
ATOM 1098 C CA . ILE A 1 153 ? -15.127 -24.776 -6.326 1.00 22.98 137 ILE A CA 1
ATOM 1099 C C . ILE A 1 153 ? -16.401 -25.102 -7.093 1.00 23.64 137 ILE A C 1
ATOM 1100 O O . ILE A 1 153 ? -16.429 -25.052 -8.332 1.00 23.56 137 ILE A O 1
ATOM 1105 N N . THR A 1 154 ? -17.485 -25.431 -6.379 1.00 20.89 138 THR A N 1
ATOM 1106 C CA . THR A 1 154 ? -18.720 -25.779 -7.070 1.00 21.77 138 THR A CA 1
ATOM 1107 C C . THR A 1 154 ? -19.316 -24.564 -7.763 1.00 22.41 138 THR A C 1
ATOM 1108 O O . THR A 1 154 ? -19.869 -24.677 -8.861 1.00 22.04 138 THR A O 1
ATOM 1112 N N . GLY A 1 155 ? -19.194 -23.389 -7.148 1.00 20.59 139 GLY A N 1
ATOM 1113 C CA . GLY A 1 155 ? -19.628 -22.177 -7.813 1.00 20.17 139 GLY A CA 1
ATOM 1114 C C . GLY A 1 155 ? -18.791 -21.870 -9.039 1.00 18.19 139 GLY A C 1
ATOM 1115 O O . GLY A 1 155 ? -19.311 -21.412 -10.055 1.00 20.62 139 GLY A O 1
ATOM 1116 N N . TYR A 1 156 ? -17.482 -22.098 -8.951 1.00 21.13 140 TYR A N 1
ATOM 1117 C CA . TYR A 1 156 ? -16.611 -21.856 -10.095 1.00 21.70 140 TYR A CA 1
ATOM 1118 C C . TYR A 1 156 ? -17.012 -22.727 -11.275 1.00 23.69 140 TYR A C 1
ATOM 1119 O O . TYR A 1 156 ? -17.095 -22.247 -12.414 1.00 22.59 140 TYR A O 1
ATOM 1128 N N . VAL A 1 157 ? -17.272 -24.015 -11.025 1.00 23.98 141 VAL A N 1
ATOM 1129 C CA . VAL A 1 157 ? -17.725 -24.900 -12.098 1.00 24.81 141 VAL A CA 1
ATOM 1130 C C . VAL A 1 157 ? -19.067 -24.434 -12.646 1.00 26.05 141 VAL A C 1
ATOM 1131 O O . VAL A 1 157 ? -19.297 -24.430 -13.865 1.00 25.85 141 VAL A O 1
ATOM 1135 N N . GLY A 1 158 ? -19.970 -24.012 -11.758 1.00 21.71 142 GLY A N 1
ATOM 1136 C CA . GLY A 1 158 ? -21.278 -23.565 -12.198 1.00 22.74 142 GLY A CA 1
ATOM 1137 C C . GLY A 1 158 ? -21.219 -22.399 -13.169 1.00 23.38 142 GLY A C 1
ATOM 1138 O O . GLY A 1 158 ? -21.932 -22.390 -14.178 1.00 24.65 142 GLY A O 1
ATOM 1139 N N . GLN A 1 159 ? -20.372 -21.398 -12.887 1.00 21.21 143 GLN A N 1
ATOM 1140 C CA . GLN A 1 159 ? -20.365 -20.203 -13.730 1.00 21.19 143 GLN A CA 1
ATOM 1141 C C . GLN A 1 159 ? -19.697 -20.436 -15.079 1.00 26.11 143 GLN A C 1
ATOM 1142 O O . GLN A 1 159 ? -19.849 -19.598 -15.969 1.00 24.29 143 GLN A O 1
ATOM 1148 N N . LEU A 1 160 ? -18.980 -21.550 -15.258 1.00 24.61 144 LEU A N 1
ATOM 1149 C CA . LEU A 1 160 ? -18.498 -21.920 -16.585 1.00 23.06 144 LEU A CA 1
ATOM 1150 C C . LEU A 1 160 ? -19.640 -22.196 -17.540 1.00 32.12 144 LEU A C 1
ATOM 1151 O O . LEU A 1 160 ? -19.415 -22.248 -18.756 1.00 27.59 144 LEU A O 1
ATOM 1156 N N . TYR A 1 161 ? -20.851 -22.372 -17.015 1.00 23.08 145 TYR A N 1
ATOM 1157 C CA . TYR A 1 161 ? -22.036 -22.695 -17.797 1.00 22.65 145 TYR A CA 1
ATOM 1158 C C . TYR A 1 161 ? -23.028 -21.544 -17.884 1.00 25.67 145 TYR A C 1
ATOM 1159 O O . TYR A 1 161 ? -24.162 -21.747 -18.338 1.00 28.34 145 TYR A O 1
ATOM 1168 N N . GLU A 1 162 ? -22.643 -20.333 -17.476 1.00 23.02 146 GLU A N 1
ATOM 1169 C CA . GLU A 1 162 ? -23.633 -19.265 -17.407 1.00 20.49 146 GLU A CA 1
ATOM 1170 C C . GLU A 1 162 ? -24.123 -18.824 -18.777 1.00 27.41 146 GLU A C 1
ATOM 1171 O O . GLU A 1 162 ? -25.173 -18.179 -18.857 1.00 28.59 146 GLU A O 1
ATOM 1177 N N . VAL A 1 163 ? -23.382 -19.129 -19.838 1.00 28.18 147 VAL A N 1
ATOM 1178 C CA . VAL A 1 163 ? -23.854 -18.899 -21.207 1.00 27.06 147 VAL A CA 1
ATOM 1179 C C . VAL A 1 163 ? -24.548 -20.136 -21.759 1.00 30.40 147 VAL A C 1
ATOM 1180 O O . VAL A 1 163 ? -25.670 -20.064 -22.264 1.00 41.77 147 VAL A O 1
ATOM 1184 N N . ASP A 1 164 ? -23.901 -21.291 -21.649 1.00 30.81 148 ASP A N 1
ATOM 1185 C CA . ASP A 1 164 ? -24.316 -22.459 -22.415 1.00 31.33 148 ASP A CA 1
ATOM 1186 C C . ASP A 1 164 ? -25.384 -23.308 -21.736 1.00 48.13 148 ASP A C 1
ATOM 1187 O O . ASP A 1 164 ? -26.164 -23.965 -22.433 1.00 35.69 148 ASP A O 1
ATOM 1192 N N . ASP A 1 165 ? -25.449 -23.335 -20.399 1.00 30.75 149 ASP A N 1
ATOM 1193 C CA . ASP A 1 165 ? -26.301 -24.333 -19.749 1.00 28.00 149 ASP A CA 1
ATOM 1194 C C . ASP A 1 165 ? -26.751 -23.780 -18.392 1.00 29.38 149 ASP A C 1
ATOM 1195 O O . ASP A 1 165 ? -26.192 -24.097 -17.336 1.00 30.71 149 ASP A O 1
ATOM 1200 N N . ILE A 1 166 ? -27.796 -22.949 -18.428 1.00 30.92 150 ILE A N 1
ATOM 1201 C CA . ILE A 1 166 ? -28.285 -22.317 -17.205 1.00 35.30 150 ILE A CA 1
ATOM 1202 C C . ILE A 1 166 ? -28.754 -23.354 -16.191 1.00 40.62 150 ILE A C 1
ATOM 1203 O O . ILE A 1 166 ? -28.620 -23.149 -14.979 1.00 30.16 150 ILE A O 1
ATOM 1208 N N . ALA A 1 167 ? -29.317 -24.470 -16.656 1.00 31.14 151 ALA A N 1
ATOM 1209 C CA . ALA A 1 167 ? -29.727 -25.521 -15.732 1.00 34.12 151 ALA A CA 1
ATOM 1210 C C . ALA A 1 167 ? -28.543 -26.034 -14.928 1.00 28.63 151 ALA A C 1
ATOM 1211 O O . ALA A 1 167 ? -28.679 -26.340 -13.736 1.00 27.98 151 ALA A O 1
ATOM 1213 N N . GLN A 1 168 ? -27.371 -26.134 -15.554 1.00 23.91 152 GLN A N 1
ATOM 1214 C CA . GLN A 1 168 ? -26.148 -26.599 -14.857 1.00 30.21 152 GLN A CA 1
ATOM 1215 C C . GLN A 1 168 ? -25.705 -25.519 -13.880 1.00 27.80 152 GLN A C 1
ATOM 1216 O O . GLN A 1 168 ? -25.291 -25.853 -12.810 1.00 28.16 152 GLN A O 1
ATOM 1222 N N . LEU A 1 169 ? -25.770 -24.264 -14.271 1.00 24.36 153 LEU A N 1
ATOM 1223 C CA . LEU A 1 169 ? -25.431 -23.202 -13.331 1.00 28.95 153 LEU A CA 1
ATOM 1224 C C . LEU A 1 169 ? -26.299 -23.298 -12.082 1.00 29.44 153 LEU A C 1
ATOM 1225 O O . LEU A 1 169 ? -25.807 -23.136 -10.957 1.00 26.00 153 LEU A O 1
ATOM 1230 N N . MET A 1 170 ? -27.590 -23.598 -12.259 1.00 24.77 154 MET A N 1
ATOM 1231 C CA A MET A 1 170 ? -28.508 -23.668 -11.123 0.61 31.01 154 MET A CA 1
ATOM 1232 C CA B MET A 1 170 ? -28.507 -23.667 -11.123 0.39 31.07 154 MET A CA 1
ATOM 1233 C C . MET A 1 170 ? -28.206 -24.859 -10.218 1.00 32.76 154 MET A C 1
ATOM 1234 O O . MET A 1 170 ? -28.286 -24.746 -8.986 1.00 28.77 154 MET A O 1
ATOM 1243 N N . ILE A 1 171 ? -27.861 -26.014 -10.796 1.00 24.92 155 ILE A N 1
ATOM 1244 C CA . ILE A 1 171 ? -27.627 -27.199 -9.971 1.00 26.78 155 ILE A CA 1
ATOM 1245 C C . ILE A 1 171 ? -26.307 -27.092 -9.216 1.00 25.20 155 ILE A C 1
ATOM 1246 O O . ILE A 1 171 ? -26.218 -27.461 -8.039 1.00 26.44 155 ILE A O 1
ATOM 1251 N N . TRP A 1 172 ? -25.251 -26.622 -9.880 1.00 23.66 156 TRP A N 1
ATOM 1252 C CA . TRP A 1 172 ? -24.010 -26.388 -9.154 1.00 23.27 156 TRP A CA 1
ATOM 1253 C C . TRP A 1 172 ? -24.205 -25.316 -8.096 1.00 19.92 156 TRP A C 1
ATOM 1254 O O . TRP A 1 172 ? -23.576 -25.373 -7.032 1.00 21.89 156 TRP A O 1
ATOM 1265 N N . GLY A 1 173 ? -25.072 -24.340 -8.376 1.00 21.48 157 GLY A N 1
ATOM 1266 C CA . GLY A 1 173 ? -25.341 -23.290 -7.411 1.00 24.92 157 GLY A CA 1
ATOM 1267 C C . GLY A 1 173 ? -26.081 -23.798 -6.193 1.00 25.47 157 GLY A C 1
ATOM 1268 O O . GLY A 1 173 ? -25.855 -23.316 -5.082 1.00 22.85 157 GLY A O 1
ATOM 1269 N N . ALA A 1 174 ? -26.978 -24.773 -6.383 1.00 24.41 158 ALA A N 1
ATOM 1270 C CA . ALA A 1 174 ? -27.653 -25.394 -5.244 1.00 26.56 158 ALA A CA 1
ATOM 1271 C C . ALA A 1 174 ? -26.671 -26.163 -4.372 1.00 24.38 158 ALA A C 1
ATOM 1272 O O . ALA A 1 174 ? -26.736 -26.084 -3.135 1.00 23.77 158 ALA A O 1
ATOM 1274 N N . VAL A 1 175 ? -25.766 -26.926 -4.988 1.00 23.39 159 VAL A N 1
ATOM 1275 C CA . VAL A 1 175 ? -24.741 -27.632 -4.229 1.00 23.44 159 VAL A CA 1
ATOM 1276 C C . VAL A 1 175 ? -23.886 -26.637 -3.460 1.00 21.32 159 VAL A C 1
ATOM 1277 O O . VAL A 1 175 ? -23.594 -26.821 -2.276 1.00 23.33 159 VAL A O 1
ATOM 1281 N N . SER A 1 176 ? -23.472 -25.564 -4.134 1.00 21.36 160 SER A N 1
ATOM 1282 C CA . SER A 1 176 ? -22.644 -24.550 -3.493 1.00 22.02 160 SER A CA 1
ATOM 1283 C C . SER A 1 176 ? -23.371 -23.915 -2.317 1.00 22.08 160 SER A C 1
ATOM 1284 O O . SER A 1 176 ? -22.769 -23.657 -1.266 1.00 21.29 160 SER A O 1
ATOM 1287 N N . THR A 1 177 ? -24.664 -23.638 -2.481 1.00 19.48 161 THR A N 1
ATOM 1288 C CA . THR A 1 177 ? -25.437 -23.007 -1.416 1.00 20.19 161 THR A CA 1
ATOM 1289 C C . THR A 1 177 ? -25.544 -23.916 -0.200 1.00 20.81 161 THR A C 1
ATOM 1290 O O . THR A 1 177 ? -25.577 -23.429 0.934 1.00 20.85 161 THR A O 1
ATOM 1294 N N . ALA A 1 178 ? -25.591 -25.234 -0.411 1.00 20.81 162 ALA A N 1
ATOM 1295 C CA . ALA A 1 178 ? -25.575 -26.159 0.718 1.00 19.96 162 ALA A CA 1
ATOM 1296 C C . ALA A 1 178 ? -24.302 -25.993 1.545 1.00 21.78 162 ALA A C 1
ATOM 1297 O O . ALA A 1 178 ? -24.350 -25.981 2.784 1.00 21.18 162 ALA A O 1
ATOM 1299 N N . PHE A 1 179 ? -23.150 -25.856 0.884 1.00 20.61 163 PHE A N 1
ATOM 1300 C CA . PHE A 1 179 ? -21.915 -25.611 1.624 1.00 20.26 163 PHE A CA 1
ATOM 1301 C C . PHE A 1 179 ? -21.970 -24.275 2.360 1.00 20.35 163 PHE A C 1
ATOM 1302 O O . PHE A 1 179 ? -21.493 -24.165 3.495 1.00 20.06 163 PHE A O 1
ATOM 1310 N N . PHE A 1 180 ? -22.516 -23.243 1.706 1.00 18.50 164 PHE A N 1
ATOM 1311 C CA . PHE A 1 180 ? -22.641 -21.913 2.306 1.00 17.82 164 PHE A CA 1
ATOM 1312 C C . PHE A 1 180 ? -23.487 -21.966 3.570 1.00 20.68 164 PHE A C 1
ATOM 1313 O O . PHE A 1 180 ? -23.133 -21.364 4.588 1.00 19.90 164 PHE A O 1
ATOM 1321 N N . VAL A 1 181 ? -24.601 -22.697 3.526 1.00 19.31 165 VAL A N 1
ATOM 1322 C CA . VAL A 1 181 ? -25.483 -22.804 4.684 1.00 18.87 165 VAL A CA 1
ATOM 1323 C C . VAL A 1 181 ? -24.768 -23.492 5.841 1.00 17.69 165 VAL A C 1
ATOM 1324 O O . VAL A 1 181 ? -24.816 -23.024 6.988 1.00 19.01 165 VAL A O 1
ATOM 1328 N N . VAL A 1 182 ? -24.076 -24.599 5.561 1.00 19.25 166 VAL A N 1
ATOM 1329 C CA . VAL A 1 182 ? -23.380 -25.316 6.624 1.00 20.74 166 VAL A CA 1
ATOM 1330 C C . VAL A 1 182 ? -22.252 -24.466 7.194 1.00 20.44 166 VAL A C 1
ATOM 1331 O O . VAL A 1 182 ? -22.030 -24.443 8.414 1.00 19.77 166 VAL A O 1
ATOM 1335 N N . MET A 1 183 ? -21.515 -23.767 6.326 1.00 18.23 167 MET A N 1
ATOM 1336 C CA . MET A 1 183 ? -20.466 -22.863 6.788 1.00 18.37 167 MET A CA 1
ATOM 1337 C C . MET A 1 183 ? -21.035 -21.808 7.732 1.00 18.58 167 MET A C 1
ATOM 1338 O O . MET A 1 183 ? -20.456 -21.533 8.796 1.00 19.37 167 MET A O 1
ATOM 1343 N N . ASN A 1 184 ? -22.173 -21.210 7.361 1.00 18.78 168 ASN A N 1
ATOM 1344 C CA . ASN A 1 184 ? -22.769 -20.151 8.174 1.00 17.65 168 ASN A CA 1
ATOM 1345 C C . ASN A 1 184 ? -23.269 -20.701 9.500 1.00 17.75 168 ASN A C 1
ATOM 1346 O O . ASN A 1 184 ? -23.210 -20.007 10.524 1.00 20.43 168 ASN A O 1
ATOM 1351 N N . TRP A 1 185 ? -23.728 -21.953 9.511 1.00 17.46 169 TRP A N 1
ATOM 1352 C CA . TRP A 1 185 ? -24.150 -22.571 10.760 1.00 20.43 169 TRP A CA 1
ATOM 1353 C C . TRP A 1 185 ? -22.962 -22.760 11.689 1.00 18.19 169 TRP A C 1
ATOM 1354 O O . TRP A 1 185 ? -23.065 -22.502 12.899 1.00 21.19 169 TRP A O 1
ATOM 1365 N N . ILE A 1 186 ? -21.814 -23.180 11.150 1.00 18.90 170 ILE A N 1
ATOM 1366 C CA . ILE A 1 186 ? -20.638 -23.332 12.005 1.00 19.97 170 ILE A CA 1
ATOM 1367 C C . ILE A 1 186 ? -20.238 -21.980 12.580 1.00 20.21 170 ILE A C 1
ATOM 1368 O O . ILE A 1 186 ? -20.003 -21.841 13.787 1.00 20.22 170 ILE A O 1
ATOM 1373 N N . VAL A 1 187 ? -20.164 -20.961 11.720 1.00 19.56 171 VAL A N 1
ATOM 1374 C CA . VAL A 1 187 ? -19.773 -19.619 12.164 1.00 19.61 171 VAL A CA 1
ATOM 1375 C C . VAL A 1 187 ? -20.725 -19.111 13.235 1.00 22.35 171 VAL A C 1
ATOM 1376 O O . VAL A 1 187 ? -20.306 -18.656 14.309 1.00 21.12 171 VAL A O 1
ATOM 1380 N N . GLY A 1 188 ? -22.023 -19.166 12.951 1.00 18.78 172 GLY A N 1
ATOM 1381 C CA . GLY A 1 188 ? -22.992 -18.635 13.882 1.00 20.17 172 GLY A CA 1
ATOM 1382 C C . GLY A 1 188 ? -22.974 -19.386 15.190 1.00 20.25 172 GLY A C 1
ATOM 1383 O O . GLY A 1 188 ? -23.060 -18.780 16.263 1.00 21.01 172 GLY A O 1
ATOM 1384 N N . THR A 1 189 ? -22.803 -20.710 15.126 1.00 18.11 173 THR A N 1
ATOM 1385 C CA . THR A 1 189 ? -22.776 -21.479 16.365 1.00 21.30 173 THR A CA 1
ATOM 1386 C C . THR A 1 189 ? -21.575 -21.088 17.213 1.00 20.00 173 THR A C 1
ATOM 1387 O O . THR A 1 189 ? -21.698 -20.903 18.432 1.00 20.63 173 THR A O 1
ATOM 1391 N N . LYS A 1 190 ? -20.407 -20.929 16.589 1.00 19.85 174 LYS A N 1
ATOM 1392 C CA . LYS A 1 190 ? -19.234 -20.555 17.373 1.00 18.90 174 LYS A CA 1
ATOM 1393 C C . LYS A 1 190 ? -19.369 -19.147 17.932 1.00 20.92 174 LYS A C 1
ATOM 1394 O O . LYS A 1 190 ? -18.949 -18.889 19.063 1.00 20.44 174 LYS A O 1
ATOM 1400 N N . ILE A 1 191 ? -19.932 -18.217 17.161 1.00 18.36 175 ILE A N 1
ATOM 1401 C CA . ILE A 1 191 ? -20.083 -16.855 17.666 1.00 18.50 175 ILE A CA 1
ATOM 1402 C C . ILE A 1 191 ? -20.983 -16.848 18.892 1.00 24.11 175 ILE A C 1
ATOM 1403 O O . ILE A 1 191 ? -20.627 -16.301 19.946 1.00 23.65 175 ILE A O 1
ATOM 1408 N N . PHE A 1 192 ? -22.150 -17.479 18.785 1.00 21.33 176 PHE A N 1
ATOM 1409 C CA . PHE A 1 192 ? -23.109 -17.373 19.875 1.00 21.74 176 PHE A CA 1
ATOM 1410 C C . PHE A 1 192 ? -22.661 -18.151 21.104 1.00 25.54 176 PHE A C 1
ATOM 1411 O O . PHE A 1 192 ? -22.999 -17.768 22.225 1.00 29.10 176 PHE A O 1
ATOM 1419 N N . LYS A 1 193 ? -21.864 -19.202 20.930 1.00 18.15 177 LYS A N 1
ATOM 1420 C CA . LYS A 1 193 ? -21.385 -19.944 22.089 1.00 19.34 177 LYS A CA 1
ATOM 1421 C C . LYS A 1 193 ? -20.145 -19.336 22.725 1.00 27.31 177 LYS A C 1
ATOM 1422 O O . LYS A 1 193 ? -19.783 -19.744 23.833 1.00 28.24 177 LYS A O 1
ATOM 1428 N N . ASN A 1 194 ? -19.485 -18.380 22.074 1.00 20.15 178 ASN A N 1
ATOM 1429 C CA . ASN A 1 194 ? -18.243 -17.831 22.598 1.00 20.18 178 ASN A CA 1
ATOM 1430 C C . ASN A 1 194 ? -18.264 -16.331 22.829 1.00 25.07 178 ASN A C 1
ATOM 1431 O O . ASN A 1 194 ? -17.252 -15.779 23.273 1.00 25.81 178 ASN A O 1
ATOM 1436 N N . ARG A 1 195 ? -19.362 -15.646 22.538 1.00 30.57 179 ARG A N 1
ATOM 1437 C CA . ARG A 1 195 ? -19.319 -14.198 22.677 1.00 34.99 179 ARG A CA 1
ATOM 1438 C C . ARG A 1 195 ? -19.187 -13.775 24.134 1.00 32.31 179 ARG A C 1
ATOM 1439 O O . ARG A 1 195 ? -18.747 -12.653 24.397 1.00 33.06 179 ARG A O 1
ATOM 1447 N N . ALA A 1 196 ? -19.522 -14.659 25.079 1.00 33.36 180 ALA A N 1
ATOM 1448 C CA . ALA A 1 196 ? -19.376 -14.350 26.497 1.00 42.08 180 ALA A CA 1
ATOM 1449 C C . ALA A 1 196 ? -17.919 -14.233 26.924 1.00 43.72 180 ALA A C 1
ATOM 1450 O O . ALA A 1 196 ? -17.642 -13.638 27.970 1.00 45.21 180 ALA A O 1
ATOM 1452 N N . THR A 1 197 ? -16.987 -14.791 26.148 1.00 31.92 181 THR A N 1
ATOM 1453 C CA . THR A 1 197 ? -15.563 -14.657 26.427 1.00 32.26 181 THR A CA 1
ATOM 1454 C C . THR A 1 197 ? -15.002 -13.313 25.991 1.00 29.95 181 THR A C 1
ATOM 1455 O O . THR A 1 197 ? -13.853 -13.001 26.323 1.00 34.10 181 THR A O 1
ATOM 1459 N N . MET A 1 198 ? -15.768 -12.512 25.258 1.00 25.13 182 MET A N 1
ATOM 1460 C CA A MET A 1 198 ? -15.205 -11.326 24.637 0.56 26.16 182 MET A CA 1
ATOM 1461 C CA B MET A 1 198 ? -15.221 -11.317 24.627 0.44 26.21 182 MET A CA 1
ATOM 1462 C C . MET A 1 198 ? -15.168 -10.158 25.612 1.00 28.53 182 MET A C 1
ATOM 1463 O O . MET A 1 198 ? -16.082 -9.966 26.419 1.00 31.57 182 MET A O 1
ATOM 1472 N N . LEU A 1 199 ? -14.097 -9.375 25.526 1.00 26.19 183 LEU A N 1
ATOM 1473 C CA . LEU A 1 199 ? -13.814 -8.307 26.476 1.00 27.42 183 LEU A CA 1
ATOM 1474 C C . LEU A 1 199 ? -14.250 -6.946 25.952 1.00 34.62 183 LEU A C 1
ATOM 1475 O O . LEU A 1 199 ? -14.413 -6.731 24.751 1.00 29.70 183 LEU A O 1
ATOM 1480 N N . GLY A 1 200 ? -14.423 -6.011 26.886 1.00 29.93 184 GLY A N 1
ATOM 1481 C CA . GLY A 1 200 ? -14.637 -4.620 26.529 1.00 35.12 184 GLY A CA 1
ATOM 1482 C C . GLY A 1 200 ? -15.950 -4.315 25.850 1.00 30.86 184 GLY A C 1
ATOM 1483 O O . GLY A 1 200 ? -16.053 -3.303 25.153 1.00 36.95 184 GLY A O 1
ATOM 1484 N N . GLY A 1 201 ? -16.967 -5.154 26.042 1.00 29.97 185 GLY A N 1
ATOM 1485 C CA . GLY A 1 201 ? -18.242 -4.939 25.404 1.00 32.30 185 GLY A CA 1
ATOM 1486 C C . GLY A 1 201 ? -18.315 -5.432 23.979 1.00 27.53 185 GLY A C 1
ATOM 1487 O O . GLY A 1 201 ? -19.334 -5.211 23.313 1.00 32.65 185 GLY A O 1
ATOM 1488 N N . THR A 1 202 ? -17.269 -6.095 23.489 1.00 27.43 186 THR A N 1
ATOM 1489 C CA . THR A 1 202 ? -17.277 -6.580 22.116 1.00 22.84 186 THR A CA 1
ATOM 1490 C C . THR A 1 202 ? -18.157 -7.807 21.937 1.00 25.85 186 THR A C 1
ATOM 1491 O O . THR A 1 202 ? -18.301 -8.279 20.803 1.00 26.13 186 THR A O 1
ATOM 1495 N N . ASP A 1 203 ? -18.731 -8.341 23.020 1.00 24.11 187 ASP A N 1
ATOM 1496 C CA . ASP A 1 203 ? -19.723 -9.400 22.878 1.00 26.28 187 ASP A CA 1
ATOM 1497 C C . ASP A 1 203 ? -20.950 -8.892 22.141 1.00 30.60 187 ASP A C 1
ATOM 1498 O O . ASP A 1 203 ? -21.646 -9.671 21.483 1.00 34.25 187 ASP A O 1
ATOM 1503 N N . SER A 1 204 ? -21.219 -7.590 22.234 1.00 26.59 188 SER A N 1
ATOM 1504 C CA . SER A 1 204 ? -22.292 -6.974 21.465 1.00 31.62 188 SER A CA 1
ATOM 1505 C C . SER A 1 204 ? -21.866 -6.708 20.026 1.00 28.71 188 SER A C 1
ATOM 1506 O O . SER A 1 204 ? -22.657 -6.899 19.095 1.00 32.22 188 SER A O 1
ATOM 1509 N N . THR A 1 205 ? -20.623 -6.263 19.831 1.00 26.29 189 THR A N 1
ATOM 1510 C CA . THR A 1 205 ? -20.147 -5.911 18.497 1.00 22.60 189 THR A CA 1
ATOM 1511 C C . THR A 1 205 ? -20.091 -7.131 17.591 1.00 26.53 189 THR A C 1
ATOM 1512 O O . THR A 1 205 ? -20.404 -7.031 16.399 1.00 26.51 189 THR A O 1
ATOM 1516 N N . ILE A 1 206 ? -19.677 -8.284 18.131 1.00 25.45 190 ILE A N 1
ATOM 1517 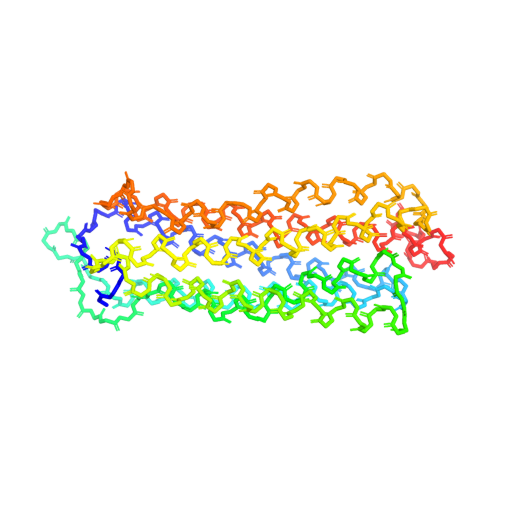C CA . ILE A 1 206 ? -19.463 -9.472 17.301 1.00 21.75 190 ILE A CA 1
ATOM 1518 C C . ILE A 1 206 ? -20.770 -9.955 16.683 1.00 24.28 190 ILE A C 1
ATOM 1519 O O . ILE A 1 206 ? -20.773 -10.527 15.582 1.00 23.28 190 ILE A O 1
ATOM 1524 N N . THR A 1 207 ? -21.896 -9.737 17.364 1.00 24.11 191 THR A N 1
ATOM 1525 C CA . THR A 1 207 ? -23.190 -10.103 16.796 1.00 25.78 191 THR A CA 1
ATOM 1526 C C . THR A 1 207 ? -23.497 -9.274 15.556 1.00 28.52 191 THR A C 1
ATOM 1527 O O . THR A 1 207 ? -24.047 -9.792 14.573 1.00 27.20 191 THR A O 1
ATOM 1531 N N . LYS A 1 208 ? -23.146 -7.985 15.579 1.00 24.81 192 LYS A N 1
ATOM 1532 C CA . LYS A 1 208 ? -23.316 -7.152 14.393 1.00 24.41 192 LYS A CA 1
ATOM 1533 C C . LYS A 1 208 ? -22.397 -7.601 13.264 1.00 21.81 192 LYS A C 1
ATOM 1534 O O . LYS A 1 208 ? -22.777 -7.539 12.091 1.00 23.86 192 LYS A O 1
ATOM 1540 N N . VAL A 1 209 ? -21.187 -8.052 13.593 1.00 22.59 193 VAL A N 1
ATOM 1541 C CA . VAL A 1 209 ? -20.288 -8.566 12.567 1.00 22.26 193 VAL A CA 1
ATOM 1542 C C . VAL A 1 209 ? -20.929 -9.745 11.845 1.00 20.85 193 VAL A C 1
ATOM 1543 O O . VAL A 1 209 ? -20.853 -9.855 10.614 1.00 22.49 193 VAL A O 1
ATOM 1547 N N . PHE A 1 210 ? -21.562 -10.648 12.598 1.00 23.30 194 PHE A N 1
ATOM 1548 C CA . PHE A 1 210 ? -22.207 -11.805 11.985 1.00 20.32 194 PHE A CA 1
ATOM 1549 C C . PHE A 1 210 ? -23.287 -11.378 11.000 1.00 19.20 194 PHE A C 1
ATOM 1550 O O . PHE A 1 210 ? -23.387 -11.930 9.897 1.00 20.80 194 PHE A O 1
ATOM 1558 N N . TRP A 1 211 ? -24.107 -10.399 11.384 1.00 22.23 195 TRP A N 1
ATOM 1559 C CA . TRP A 1 211 ? -25.178 -9.952 10.499 1.00 21.50 195 TRP A CA 1
ATOM 1560 C C . TRP A 1 211 ? -24.624 -9.217 9.289 1.00 19.59 195 TRP A C 1
ATOM 1561 O O . TRP A 1 211 ? -25.149 -9.362 8.179 1.00 21.23 195 TRP A O 1
ATOM 1572 N N . LEU A 1 212 ? -23.555 -8.440 9.469 1.00 21.40 196 LEU A N 1
ATOM 1573 C CA . LEU A 1 212 ? -22.894 -7.812 8.326 1.00 23.09 196 LEU A CA 1
ATOM 1574 C C . LEU A 1 212 ? -22.396 -8.871 7.355 1.00 19.59 196 LEU A C 1
ATOM 1575 O O . LEU A 1 212 ? -22.545 -8.734 6.132 1.00 21.05 196 LEU A O 1
ATOM 1580 N N . MET A 1 213 ? -21.826 -9.947 7.890 1.00 18.82 197 MET A N 1
ATOM 1581 C CA A MET A 1 213 ? -21.316 -11.019 7.044 0.49 20.63 197 MET A CA 1
ATOM 1582 C CA B MET A 1 213 ? -21.320 -11.023 7.042 0.51 20.61 197 MET A CA 1
ATOM 1583 C C . MET A 1 213 ? -22.447 -11.670 6.262 1.00 21.72 197 MET A C 1
ATOM 1584 O O . MET A 1 213 ? -22.326 -11.905 5.053 1.00 21.08 197 MET A O 1
ATOM 1593 N N . MET A 1 214 ? -23.543 -12.000 6.949 1.00 21.75 198 MET A N 1
ATOM 1594 C CA A MET A 1 214 ? -24.667 -12.647 6.278 0.57 23.34 198 MET A CA 1
ATOM 1595 C CA B MET A 1 214 ? -24.661 -12.649 6.275 0.43 23.44 198 MET A CA 1
ATOM 1596 C C . MET A 1 214 ? -25.178 -11.789 5.131 1.00 25.61 198 MET A C 1
ATOM 1597 O O . MET A 1 214 ? -25.463 -12.300 4.043 1.00 25.51 198 MET A O 1
ATOM 1606 N N . PHE A 1 215 ? -25.296 -10.477 5.361 1.00 20.56 199 PHE A N 1
ATOM 1607 C CA . PHE A 1 215 ? -25.778 -9.578 4.321 1.00 20.79 199 PHE A CA 1
ATOM 1608 C C . PHE A 1 215 ? -24.788 -9.516 3.169 1.00 18.46 199 PHE A C 1
ATOM 1609 O O . PHE A 1 215 ? -25.145 -9.768 2.008 1.00 19.48 199 PHE A O 1
ATOM 1617 N N . ALA A 1 216 ? -23.527 -9.215 3.479 1.00 19.12 200 ALA A N 1
ATOM 1618 C CA . ALA A 1 216 ? -22.551 -8.966 2.432 1.00 19.76 200 ALA A CA 1
ATOM 1619 C C . ALA A 1 216 ? -22.250 -10.229 1.636 1.00 17.89 200 ALA A C 1
ATOM 1620 O O . ALA A 1 216 ? -22.117 -10.173 0.408 1.00 20.19 200 ALA A O 1
ATOM 1622 N N . TRP A 1 217 ? -22.121 -11.378 2.312 1.00 18.80 201 TRP A N 1
ATOM 1623 C CA . TRP A 1 217 ? -21.772 -12.591 1.577 1.00 18.74 201 TRP A CA 1
ATOM 1624 C C . TRP A 1 217 ? -22.926 -13.072 0.704 1.00 19.65 201 TRP A C 1
ATOM 1625 O O . TRP A 1 217 ? -22.696 -13.732 -0.311 1.00 19.51 201 TRP A O 1
ATOM 1636 N N . THR A 1 218 ? -24.166 -12.754 1.076 1.00 18.48 202 THR A N 1
ATOM 1637 C CA . THR A 1 218 ? -25.302 -13.187 0.273 1.00 18.99 202 THR A CA 1
ATOM 1638 C C . THR A 1 218 ? -25.390 -12.414 -1.033 1.00 20.65 202 THR A C 1
ATOM 1639 O O . THR A 1 218 ? -26.046 -12.878 -1.973 1.00 21.28 202 THR A O 1
ATOM 1643 N N . LEU A 1 219 ? -24.721 -11.258 -1.132 1.00 18.83 203 LEU A N 1
ATOM 1644 C CA . LEU A 1 219 ? -24.729 -10.527 -2.392 1.00 17.50 203 LEU A CA 1
ATOM 1645 C C . LEU A 1 219 ? -24.014 -11.297 -3.497 1.00 19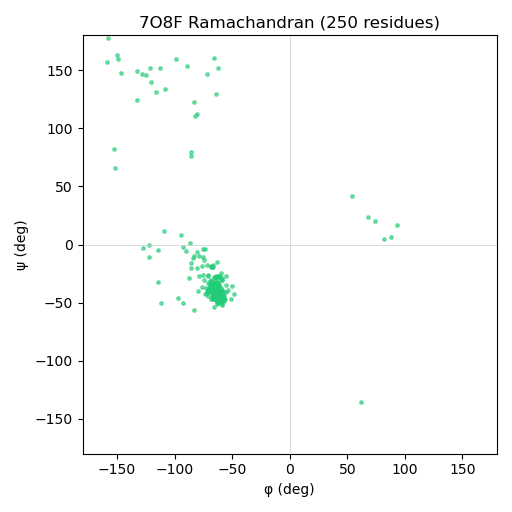.47 203 LEU A C 1
ATOM 1646 O O . LEU A 1 219 ? -24.327 -11.110 -4.679 1.00 19.56 203 LEU A O 1
ATOM 1651 N N . TYR A 1 220 ? -23.037 -12.147 -3.142 1.00 17.39 204 TYR A N 1
ATOM 1652 C CA . TYR A 1 220 ? -22.294 -12.878 -4.169 1.00 17.73 204 TYR A CA 1
ATOM 1653 C C . TYR A 1 220 ? -23.169 -13.875 -4.909 1.00 18.77 204 TYR A C 1
ATOM 1654 O O . TYR A 1 220 ? -23.111 -13.910 -6.148 1.00 19.94 204 TYR A O 1
ATOM 1663 N N . PRO A 1 221 ? -23.977 -14.708 -4.250 1.00 17.54 205 PRO A N 1
ATOM 1664 C CA . PRO A 1 221 ? -24.850 -15.594 -5.031 1.00 20.94 205 PRO A CA 1
ATOM 1665 C C . PRO A 1 221 ? -25.876 -14.834 -5.834 1.00 24.68 205 PRO A C 1
ATOM 1666 O O . PRO A 1 221 ? -26.287 -15.309 -6.896 1.00 22.66 205 PRO A O 1
ATOM 1670 N N . ILE A 1 222 ? -26.309 -13.659 -5.381 1.00 20.75 206 ILE A N 1
ATOM 1671 C CA . ILE A 1 222 ? -27.196 -12.856 -6.216 1.00 22.85 206 ILE A CA 1
ATOM 1672 C C . ILE A 1 222 ? -26.493 -12.461 -7.512 1.00 26.32 206 ILE A C 1
ATOM 1673 O O . ILE A 1 222 ? -27.067 -12.555 -8.605 1.00 22.99 206 ILE A O 1
ATOM 1678 N N . ALA A 1 223 ? -25.237 -12.014 -7.410 1.00 21.39 207 ALA A N 1
ATOM 1679 C CA . ALA A 1 223 ? -24.459 -11.690 -8.606 1.00 21.64 207 ALA A CA 1
ATOM 1680 C C . ALA A 1 223 ? -24.286 -12.908 -9.513 1.00 22.98 207 ALA A C 1
ATOM 1681 O O . ALA A 1 223 ? -24.351 -12.792 -10.741 1.00 22.58 207 ALA A O 1
ATOM 1683 N N . TYR A 1 224 ? -24.057 -14.082 -8.922 1.00 20.66 208 TYR A N 1
ATOM 1684 C CA . TYR A 1 224 ? -23.895 -15.321 -9.681 1.00 20.35 208 TYR A CA 1
ATOM 1685 C C . TYR A 1 224 ? -25.126 -15.621 -10.518 1.00 26.17 208 TYR A C 1
ATOM 1686 O O . TYR A 1 224 ? -25.020 -16.220 -11.593 1.00 24.53 208 TYR A O 1
ATOM 1695 N N . LEU A 1 225 ? -26.296 -15.211 -10.047 1.00 21.87 209 LEU A N 1
ATOM 1696 C CA . LEU A 1 225 ? -27.542 -15.521 -10.727 1.00 23.29 209 LEU A CA 1
ATOM 1697 C C . LEU A 1 225 ? -27.940 -14.476 -11.756 1.00 28.51 209 LEU A C 1
ATOM 1698 O O . LEU A 1 225 ? -28.908 -14.696 -12.484 1.00 25.27 209 LEU A O 1
ATOM 1703 N N . VAL A 1 226 ? -27.223 -13.363 -11.858 1.00 22.69 210 VAL A N 1
ATOM 1704 C CA . VAL A 1 226 ? -27.574 -12.337 -12.840 1.00 24.25 210 VAL A CA 1
ATOM 1705 C C . VAL A 1 226 ? -27.798 -12.941 -14.227 1.00 28.26 210 VAL A C 1
ATOM 1706 O O . VAL A 1 226 ? -28.760 -12.558 -14.906 1.00 27.28 210 VAL A O 1
ATOM 1710 N N . PRO A 1 227 ? -26.974 -13.880 -14.698 1.00 23.30 211 PRO A N 1
ATOM 1711 C CA . PRO A 1 227 ? -27.204 -14.421 -16.050 1.00 24.42 211 PRO A CA 1
ATOM 1712 C C . PRO A 1 227 ? -28.555 -15.083 -16.222 1.00 28.80 211 PRO A C 1
ATOM 1713 O O . PRO A 1 227 ? -29.047 -15.168 -17.354 1.00 30.70 211 PRO A O 1
ATOM 1717 N N . ALA A 1 228 ? -29.169 -15.562 -15.141 1.00 24.44 212 ALA A N 1
ATOM 1718 C CA . ALA A 1 228 ? -30.474 -16.196 -15.250 1.00 29.60 212 ALA A CA 1
ATOM 1719 C C . ALA A 1 228 ? -31.606 -15.182 -15.364 1.00 34.74 212 ALA A C 1
ATOM 1720 O O . ALA A 1 228 ? -32.645 -15.501 -15.952 1.00 46.30 212 ALA A O 1
ATOM 1722 N N . PHE A 1 229 ? -31.442 -13.968 -14.825 1.00 28.98 213 PHE A N 1
ATOM 1723 C CA . PHE A 1 229 ? -32.548 -13.018 -14.771 1.00 30.51 213 PHE A CA 1
ATOM 1724 C C . PHE A 1 229 ? -32.300 -11.683 -15.460 1.00 35.15 213 PHE A C 1
ATOM 1725 O O . PHE A 1 229 ? -33.259 -10.924 -15.643 1.00 36.29 213 PHE A O 1
ATOM 1733 N N . MET A 1 230 ? -31.066 -11.372 -15.868 1.00 30.25 214 MET A N 1
ATOM 1734 C CA . MET A 1 230 ? -30.795 -10.104 -16.532 1.00 26.85 214 MET A CA 1
ATOM 1735 C C . MET A 1 230 ? -29.599 -10.320 -17.460 1.00 34.72 214 MET A C 1
ATOM 1736 O O . MET A 1 230 ? -28.517 -9.763 -17.294 1.00 27.36 214 MET A O 1
ATOM 1741 N N . ASN A 1 231 ? -29.817 -11.151 -18.479 1.00 28.64 215 ASN A N 1
ATOM 1742 C CA . ASN A 1 231 ? -28.773 -11.522 -19.431 1.00 29.02 215 ASN A CA 1
ATOM 1743 C C . ASN A 1 231 ? -28.714 -10.471 -20.538 1.00 34.18 215 ASN A C 1
ATOM 1744 O O . ASN A 1 231 ? -29.183 -10.663 -21.663 1.00 31.31 215 ASN A O 1
ATOM 1749 N N . ASN A 1 232 ? -28.124 -9.330 -20.195 1.00 26.68 216 ASN A N 1
ATOM 1750 C CA . ASN A 1 232 ? -27.915 -8.225 -21.125 1.00 30.49 216 ASN A CA 1
ATOM 1751 C C . ASN A 1 232 ? -26.780 -7.362 -20.580 1.00 26.61 216 ASN A C 1
ATOM 1752 O O . ASN A 1 232 ? -26.228 -7.636 -19.510 1.00 23.97 216 ASN A O 1
ATOM 1757 N N . ALA A 1 233 ? -26.422 -6.320 -21.335 1.00 21.82 217 ALA A N 1
ATOM 1758 C CA . ALA A 1 233 ? -25.283 -5.491 -20.966 1.00 24.96 217 ALA A CA 1
ATOM 1759 C C . ALA A 1 233 ? -25.516 -4.770 -19.646 1.00 24.68 217 ALA A C 1
ATOM 1760 O O . ALA A 1 233 ? -24.569 -4.569 -18.879 1.00 24.32 217 ALA A O 1
ATOM 1762 N N . ASP A 1 234 ? -26.761 -4.381 -19.353 1.00 21.42 218 ASP A N 1
ATOM 1763 C CA . ASP A 1 234 ? -27.028 -3.754 -18.058 1.00 22.97 218 ASP A CA 1
ATOM 1764 C C . ASP A 1 234 ? -26.874 -4.749 -16.910 1.00 18.85 218 ASP A C 1
ATOM 1765 O O . ASP A 1 234 ? -26.484 -4.359 -15.804 1.00 20.10 218 ASP A O 1
ATOM 1770 N N . GLY A 1 235 ? -27.155 -6.031 -17.149 1.00 21.10 219 GLY A N 1
ATOM 1771 C CA . GLY A 1 235 ? -26.896 -7.042 -16.136 1.00 21.47 219 GLY A CA 1
ATOM 1772 C C . GLY A 1 235 ? -25.422 -7.232 -15.859 1.00 20.89 219 GLY A C 1
ATOM 1773 O O . GLY A 1 235 ? -25.030 -7.489 -14.717 1.00 19.13 219 GLY A O 1
ATOM 1774 N N . VAL A 1 236 ? -24.585 -7.090 -16.885 1.00 20.04 220 VAL A N 1
ATOM 1775 C CA . VAL A 1 236 ? -23.143 -7.114 -16.676 1.00 20.57 220 VAL A CA 1
ATOM 1776 C C . VAL A 1 236 ? -22.730 -5.991 -15.740 1.00 20.66 220 VAL A C 1
ATOM 1777 O O . VAL A 1 236 ? -21.914 -6.183 -14.824 1.00 19.07 220 VAL A O 1
ATOM 1781 N N . VAL A 1 237 ? -23.272 -4.795 -15.969 1.00 17.78 221 VAL A N 1
ATOM 1782 C CA . VAL A 1 237 ? -22.991 -3.662 -15.097 1.00 18.46 221 VAL A CA 1
ATOM 1783 C C . VAL A 1 237 ? -23.506 -3.931 -13.692 1.00 19.05 221 VAL A C 1
ATOM 1784 O O . VAL A 1 237 ? -22.804 -3.702 -12.703 1.00 19.56 221 VAL A O 1
ATOM 1788 N N . LEU A 1 238 ? -24.745 -4.413 -13.581 1.00 18.53 222 LEU A N 1
ATOM 1789 C CA . LEU A 1 238 ? -25.303 -4.682 -12.260 1.00 19.22 222 LEU A CA 1
ATOM 1790 C C . LEU A 1 238 ? -24.441 -5.669 -11.482 1.00 18.03 222 LEU A C 1
ATOM 1791 O O . LEU A 1 238 ? -24.191 -5.470 -10.286 1.00 18.38 222 LEU A O 1
ATOM 1796 N N . ARG A 1 239 ? -23.989 -6.745 -12.137 1.00 17.51 223 ARG A N 1
ATOM 1797 C CA . ARG A 1 239 ? -23.155 -7.724 -11.443 1.00 17.93 223 ARG A CA 1
ATOM 1798 C C . ARG A 1 239 ? -21.882 -7.085 -10.899 1.00 18.92 223 ARG A C 1
ATOM 1799 O O . ARG A 1 239 ? -21.485 -7.356 -9.758 1.00 18.16 223 ARG A O 1
ATOM 1807 N N . GLN A 1 240 ? -21.224 -6.234 -11.691 1.00 17.73 224 GLN A N 1
ATOM 1808 C CA . GLN A 1 240 ? -20.016 -5.589 -11.188 1.00 17.46 224 GLN A CA 1
ATOM 1809 C C . GLN A 1 240 ? -20.336 -4.617 -10.062 1.00 18.98 224 GLN A C 1
ATOM 1810 O O . GLN A 1 240 ? -19.547 -4.476 -9.122 1.00 19.39 224 GLN A O 1
ATOM 1816 N N . LEU A 1 241 ? -21.494 -3.955 -10.128 1.00 18.26 225 LEU A N 1
ATOM 1817 C CA . LEU A 1 241 ? -21.906 -3.078 -9.042 1.00 17.67 225 LEU A CA 1
ATOM 1818 C C . LEU A 1 241 ? -22.155 -3.873 -7.769 1.00 17.40 225 LEU A C 1
ATOM 1819 O O . LEU A 1 241 ? -21.734 -3.461 -6.681 1.00 18.74 225 LEU A O 1
ATOM 1824 N N . LEU A 1 242 ? -22.808 -5.031 -7.889 1.00 18.06 226 LEU A N 1
ATOM 1825 C CA . LEU A 1 242 ? -23.061 -5.864 -6.723 1.00 17.33 226 LEU A CA 1
ATOM 1826 C C . LEU A 1 242 ? -21.760 -6.396 -6.144 1.00 18.14 226 LEU A C 1
ATOM 1827 O O . LEU A 1 242 ? -21.575 -6.383 -4.929 1.00 17.50 226 LEU A O 1
ATOM 1832 N N . PHE A 1 243 ? -20.840 -6.853 -6.998 1.00 16.98 227 PHE A N 1
ATOM 1833 C CA . PHE A 1 243 ? -19.536 -7.287 -6.492 1.00 18.27 227 PHE A CA 1
ATOM 1834 C C . PHE A 1 243 ? -18.826 -6.158 -5.749 1.00 17.42 227 PHE A C 1
ATOM 1835 O O . PHE A 1 243 ? -18.133 -6.399 -4.753 1.00 19.79 227 PHE A O 1
ATOM 1843 N N . THR A 1 244 ? -18.931 -4.925 -6.254 1.00 18.36 228 THR A N 1
ATOM 1844 C CA . THR A 1 244 ? -18.262 -3.798 -5.605 1.00 20.27 228 THR A CA 1
ATOM 1845 C C . THR A 1 244 ? -18.831 -3.547 -4.218 1.00 20.14 228 THR A C 1
ATOM 1846 O O . THR A 1 244 ? -18.082 -3.388 -3.240 1.00 19.77 228 THR A O 1
ATOM 1850 N N . ILE A 1 245 ? -20.164 -3.501 -4.108 1.00 17.06 229 ILE A N 1
ATOM 1851 C CA . ILE A 1 245 ? -20.801 -3.318 -2.808 1.00 18.05 229 ILE A CA 1
ATOM 1852 C C . ILE A 1 245 ? -20.390 -4.443 -1.869 1.00 17.97 229 ILE A C 1
ATOM 1853 O O . ILE A 1 245 ? -20.054 -4.214 -0.699 1.00 19.36 229 ILE A O 1
ATOM 1858 N N . ALA A 1 246 ? -20.429 -5.679 -2.376 1.00 17.33 230 ALA A N 1
ATOM 1859 C CA . ALA A 1 246 ? -20.140 -6.851 -1.565 1.00 16.78 230 ALA A CA 1
ATOM 1860 C C . ALA A 1 246 ? -18.677 -6.870 -1.138 1.00 17.37 230 ALA A C 1
ATOM 1861 O O . ALA A 1 246 ? -18.364 -7.215 0.010 1.00 19.01 230 ALA A O 1
ATOM 1863 N N . ASP A 1 247 ? -17.765 -6.515 -2.050 1.00 17.85 231 ASP A N 1
ATOM 1864 C CA . ASP A 1 247 ? -16.342 -6.514 -1.715 1.00 16.74 231 ASP A CA 1
ATOM 1865 C C . ASP A 1 247 ? -16.049 -5.509 -0.609 1.00 20.70 231 ASP A C 1
ATOM 1866 O O . ASP A 1 247 ? -15.360 -5.822 0.369 1.00 20.05 231 ASP A O 1
ATOM 1871 N N . ILE A 1 248 ? -16.535 -4.276 -0.767 1.00 17.87 232 ILE A N 1
ATOM 1872 C CA . ILE A 1 248 ? -16.247 -3.242 0.218 1.00 20.16 232 ILE A CA 1
ATOM 1873 C C . ILE A 1 248 ? -16.833 -3.621 1.569 1.00 20.34 232 ILE A C 1
ATOM 1874 O O . ILE A 1 248 ? -16.194 -3.439 2.616 1.00 20.50 232 ILE A O 1
ATOM 1879 N N . SER A 1 249 ? -18.051 -4.169 1.567 1.00 19.50 233 SER A N 1
ATOM 1880 C CA . SER A 1 249 ? -18.711 -4.529 2.817 1.00 16.37 233 SER A CA 1
ATOM 1881 C C . SER A 1 249 ? -18.055 -5.744 3.476 1.00 17.99 233 SER A C 1
ATOM 1882 O O . SER A 1 249 ? -17.828 -5.758 4.695 1.00 20.16 233 SER A O 1
ATOM 1885 N N . SER A 1 250 ? -17.752 -6.780 2.693 1.00 16.96 234 SER A N 1
ATOM 1886 C CA . SER A 1 250 ? -17.261 -8.032 3.260 1.00 17.55 234 SER A CA 1
ATOM 1887 C C . SER A 1 250 ? -15.786 -7.990 3.600 1.00 19.23 234 SER A C 1
ATOM 1888 O O . SER A 1 250 ? -15.334 -8.807 4.403 1.00 19.26 234 SER A O 1
ATOM 1891 N N . LYS A 1 251 ? -15.026 -7.074 3.009 1.00 18.20 235 LYS A N 1
ATOM 1892 C CA . LYS A 1 251 ? -13.590 -7.000 3.246 1.00 17.92 235 LYS A CA 1
ATOM 1893 C C . LYS A 1 251 ? -13.192 -5.752 4.015 1.00 19.83 235 LYS A C 1
ATOM 1894 O O . LYS A 1 251 ? -12.498 -5.860 5.026 1.00 19.40 235 LYS A O 1
ATOM 1900 N N . VAL A 1 252 ? -13.634 -4.572 3.581 1.00 20.03 236 VAL A N 1
ATOM 1901 C CA . VAL A 1 252 ? -13.168 -3.322 4.184 1.00 18.77 236 VAL A CA 1
ATOM 1902 C C . VAL A 1 252 ? -13.957 -2.993 5.445 1.00 18.62 236 VAL A C 1
ATOM 1903 O O . VAL A 1 252 ? -13.378 -2.828 6.523 1.00 19.97 236 VAL A O 1
ATOM 1907 N N . ILE A 1 253 ? -15.287 -2.897 5.335 1.00 18.76 237 ILE A N 1
ATOM 1908 C CA . ILE A 1 253 ? -16.103 -2.584 6.505 1.00 17.62 237 ILE A CA 1
ATOM 1909 C C . ILE A 1 253 ? -15.965 -3.682 7.550 1.00 20.50 237 ILE A C 1
ATOM 1910 O O . ILE A 1 253 ? -15.784 -3.413 8.743 1.00 20.40 237 ILE A O 1
ATOM 1915 N N . TYR A 1 254 ? -16.036 -4.939 7.111 1.00 18.81 238 TYR A N 1
ATOM 1916 C CA . TYR A 1 254 ? -15.795 -6.067 8.003 1.00 19.37 238 TYR A CA 1
ATOM 1917 C C . TYR A 1 254 ? -14.428 -5.962 8.672 1.00 19.77 238 TYR A C 1
ATOM 1918 O O . TYR A 1 254 ? -14.302 -6.154 9.887 1.00 19.22 238 TYR A O 1
ATOM 1927 N N . GLY A 1 255 ? -13.386 -5.658 7.890 1.00 17.62 239 GLY A N 1
ATOM 1928 C CA . GLY A 1 255 ? -12.051 -5.564 8.462 1.00 17.83 239 GLY A CA 1
ATOM 1929 C C . GLY A 1 255 ? -11.943 -4.464 9.496 1.00 18.28 239 GLY A C 1
ATOM 1930 O O . GLY A 1 255 ? -11.261 -4.621 10.515 1.00 18.81 239 GLY A O 1
ATOM 1931 N N . LEU A 1 256 ? -12.618 -3.335 9.253 1.00 19.87 240 LEU A N 1
ATOM 1932 C CA . LEU A 1 256 ? -12.601 -2.247 10.229 1.00 20.94 240 LEU A CA 1
ATOM 1933 C C . LEU A 1 256 ? -13.265 -2.667 11.531 1.00 22.82 240 LEU A C 1
ATOM 1934 O O . LEU A 1 256 ? -12.798 -2.304 12.620 1.00 22.33 240 LEU A O 1
ATOM 1939 N N . MET A 1 257 ? -14.347 -3.445 11.444 1.00 20.63 241 MET A N 1
ATOM 1940 C CA . MET A 1 257 ? -15.007 -3.915 12.659 1.00 20.37 241 MET A CA 1
ATOM 1941 C C . MET A 1 257 ? -14.159 -4.943 13.400 1.00 20.64 241 MET A C 1
ATOM 1942 O O . MET A 1 257 ? -14.102 -4.926 14.640 1.00 21.29 241 MET A O 1
ATOM 1947 N N . ILE A 1 258 ? -13.504 -5.847 12.662 1.00 20.50 242 ILE A N 1
ATOM 1948 C CA . ILE A 1 258 ? -12.594 -6.808 13.280 1.00 21.19 242 ILE A CA 1
ATOM 1949 C C . ILE A 1 258 ? -11.459 -6.079 13.978 1.00 19.59 242 ILE A C 1
ATOM 1950 O O . ILE A 1 258 ? -11.060 -6.442 15.090 1.00 20.91 242 ILE A O 1
ATOM 1955 N N . THR A 1 259 ? -10.921 -5.043 13.333 1.00 20.16 243 THR A N 1
ATOM 1956 C CA . THR A 1 259 ? -9.829 -4.281 13.934 1.00 21.23 243 THR A CA 1
ATOM 1957 C C . THR A 1 259 ? -10.299 -3.535 15.173 1.00 22.02 243 THR A C 1
ATOM 1958 O O . THR A 1 259 ? -9.588 -3.504 16.193 1.00 22.89 243 THR A O 1
ATOM 1962 N N . TYR A 1 260 ? -11.492 -2.942 15.118 1.00 21.61 244 TYR A N 1
ATOM 1963 C CA . TYR A 1 260 ? -12.050 -2.305 16.310 1.00 24.51 244 TYR A CA 1
ATOM 1964 C C . TYR A 1 260 ? -12.159 -3.301 17.460 1.00 26.57 244 TYR A C 1
ATOM 1965 O O . TYR A 1 260 ? -11.751 -3.011 18.593 1.00 24.91 244 TYR A O 1
ATOM 1974 N N . ILE A 1 261 ? -12.695 -4.492 17.183 1.00 20.41 245 ILE A N 1
ATOM 1975 C CA . ILE A 1 261 ? -12.810 -5.521 18.218 1.00 18.17 245 ILE A CA 1
ATOM 1976 C C . ILE A 1 261 ? -11.442 -5.898 18.766 1.00 24.72 245 ILE A C 1
ATOM 1977 O O . ILE A 1 261 ? -11.266 -6.074 19.981 1.00 24.47 245 ILE A O 1
ATOM 1982 N N . ALA A 1 262 ? -10.448 -6.014 17.885 1.00 21.78 246 ALA A N 1
ATOM 1983 C CA . ALA A 1 262 ? -9.118 -6.429 18.307 1.00 22.07 246 ALA A CA 1
ATOM 1984 C C . ALA A 1 262 ? -8.480 -5.376 19.197 1.00 22.20 246 ALA A C 1
ATOM 1985 O O . ALA A 1 262 ? -7.825 -5.714 20.190 1.00 24.68 246 ALA A O 1
ATOM 1987 N N . ILE A 1 263 ? -8.646 -4.096 18.851 1.00 22.20 247 ILE A N 1
ATOM 1988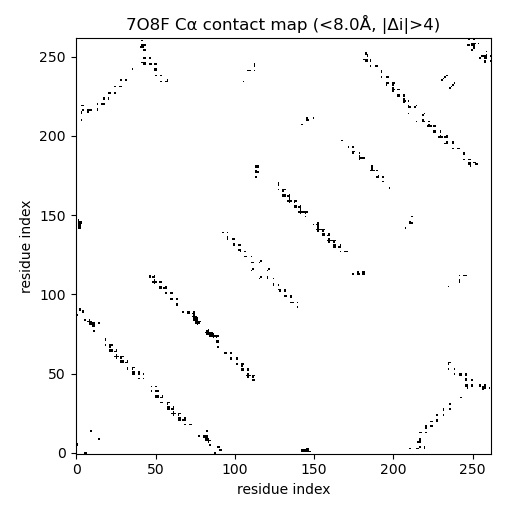 C CA . ILE A 1 263 ? -8.047 -3.038 19.663 1.00 22.83 247 ILE A CA 1
ATOM 1989 C C . ILE A 1 263 ? -8.786 -2.908 20.984 1.00 25.91 247 ILE A C 1
ATOM 1990 O O . ILE A 1 263 ? -8.170 -2.730 22.042 1.00 24.89 247 ILE A O 1
ATOM 1995 N N . GLN A 1 264 ? -10.116 -3.006 20.950 1.00 25.55 248 GLN A N 1
ATOM 1996 C CA . GLN A 1 264 ? -10.898 -2.882 22.178 1.00 28.13 248 GLN A CA 1
ATOM 1997 C C . GLN A 1 264 ? -10.588 -4.012 23.154 1.00 27.99 248 GLN A C 1
ATOM 1998 O O . GLN A 1 264 ? -10.457 -3.775 24.366 1.00 26.23 248 GLN A O 1
ATOM 2004 N N . GLN A 1 265 ? -10.468 -5.253 22.659 1.00 22.93 249 GLN A N 1
ATOM 2005 C CA . GLN A 1 265 ? -10.098 -6.353 23.548 1.00 21.97 249 GLN A CA 1
ATOM 2006 C C . GLN A 1 265 ? -8.653 -6.232 24.011 1.00 27.04 249 GLN A C 1
ATOM 2007 O O . GLN A 1 265 ? -8.334 -6.598 25.149 1.00 26.57 249 GLN A O 1
ATOM 2013 N N . SER A 1 266 ? -7.774 -5.712 23.154 1.00 24.96 250 SER A N 1
ATOM 2014 C CA . SER A 1 266 ? -6.393 -5.491 23.555 1.00 28.06 250 SER A CA 1
ATOM 2015 C C . SER A 1 266 ? -6.331 -4.523 24.727 1.00 25.36 250 SER A C 1
ATOM 2016 O O . SER A 1 266 ? -5.591 -4.747 25.693 1.00 29.25 250 SER A O 1
ATOM 2019 N N . ALA A 1 267 ? -7.105 -3.437 24.653 1.00 24.58 251 ALA A N 1
ATOM 2020 C CA . ALA A 1 267 ? -7.091 -2.440 25.716 1.00 29.34 251 ALA A CA 1
ATOM 2021 C C . ALA A 1 267 ? -7.663 -3.013 27.000 1.00 45.08 251 ALA A C 1
ATOM 2022 O O . ALA A 1 267 ? -7.112 -2.802 28.087 1.00 36.04 251 ALA A O 1
ATOM 2024 N N . ALA A 1 268 ? -8.772 -3.743 26.893 1.00 29.56 252 ALA A N 1
ATOM 2025 C CA . ALA A 1 268 ? -9.366 -4.361 28.073 1.00 30.79 252 ALA A CA 1
ATOM 2026 C C . ALA A 1 268 ? -8.426 -5.378 28.705 1.00 33.89 252 ALA A C 1
ATOM 2027 O O . ALA A 1 268 ? -8.496 -5.616 29.916 1.00 39.19 252 ALA A O 1
ATOM 2029 N N . ALA A 1 269 ? -7.533 -5.973 27.920 1.00 32.21 253 ALA A N 1
ATOM 2030 C CA . ALA A 1 269 ? -6.579 -6.943 28.433 1.00 29.92 253 ALA A CA 1
ATOM 2031 C C . ALA A 1 269 ? -5.307 -6.296 28.974 1.00 34.78 253 ALA A C 1
ATOM 2032 O O . ALA A 1 269 ? -4.400 -7.019 29.397 1.00 40.33 253 ALA A O 1
ATOM 2034 N N . GLY A 1 270 ? -5.216 -4.968 28.957 1.00 38.22 254 GLY A N 1
ATOM 2035 C CA . GLY A 1 270 ? -4.076 -4.275 29.524 1.00 37.75 254 GLY A CA 1
ATOM 2036 C C . GLY A 1 270 ? -2.947 -3.940 28.575 1.00 53.77 254 GLY A C 1
ATOM 2037 O O . GLY A 1 270 ? -1.840 -3.647 29.039 1.00 37.21 254 GLY A O 1
ATOM 2038 N N . TYR A 1 271 ? -3.171 -3.968 27.263 1.00 29.67 255 TYR A N 1
ATOM 2039 C CA . TYR A 1 271 ? -2.125 -3.585 26.320 1.00 30.63 255 TYR A CA 1
ATOM 2040 C C . TYR A 1 271 ? -2.094 -2.062 26.243 1.00 30.52 255 TYR A C 1
ATOM 2041 O O . TYR A 1 271 ? -3.046 -1.433 25.768 1.00 31.59 255 TYR A O 1
ATOM 2050 N N . VAL A 1 272 ? -1.000 -1.464 26.735 1.00 37.39 256 VAL A N 1
ATOM 2051 C CA . VAL A 1 272 ? -0.941 -0.003 26.855 1.00 36.85 256 VAL A CA 1
ATOM 2052 C C . VAL A 1 272 ? -1.130 0.706 25.520 1.00 32.37 256 VAL A C 1
ATOM 2053 O O . VAL A 1 272 ? -1.945 1.642 25.450 1.00 33.18 256 VAL A O 1
ATOM 2057 N N . PRO A 1 273 ? -0.423 0.347 24.446 1.00 31.39 257 PRO A N 1
ATOM 2058 C CA . PRO A 1 273 ? -0.615 1.081 23.188 1.00 35.49 257 PRO A CA 1
ATOM 2059 C C . PRO A 1 273 ? -2.060 1.101 22.735 1.00 31.71 257 PRO A C 1
ATOM 2060 O O . PRO A 1 273 ? -2.514 2.106 22.175 1.00 38.47 257 PRO A O 1
ATOM 2064 N N . ALA A 1 274 ? -2.811 0.024 22.984 1.00 31.42 258 ALA A N 1
ATOM 2065 C CA . ALA A 1 274 ? -4.229 0.029 22.644 1.00 28.22 258 ALA A CA 1
ATOM 2066 C C . ALA A 1 274 ? -5.001 1.006 23.518 1.00 35.23 258 ALA A C 1
ATOM 2067 O O . ALA A 1 274 ? -5.887 1.717 23.035 1.00 33.52 258 ALA A O 1
ATOM 2069 N N . GLN A 1 275 ? -4.687 1.029 24.804 1.00 36.43 259 GLN A N 1
ATOM 2070 C CA . GLN A 1 275 ? -5.357 1.917 25.786 1.00 50.55 259 GLN A CA 1
ATOM 2071 C C . GLN A 1 275 ? -5.164 3.383 25.387 1.00 51.38 259 GLN A C 1
ATOM 2072 O O . GLN A 1 275 ? -6.135 4.130 25.416 1.00 47.48 259 GLN A O 1
ATOM 2078 N N . GLN A 1 276 ? -3.956 3.772 25.000 1.00 43.19 260 GLN A N 1
ATOM 2079 C CA . GLN A 1 276 ? -3.687 5.153 24.611 1.00 51.76 260 GLN A CA 1
ATOM 2080 C C . GLN A 1 276 ? -4.345 5.487 23.279 1.00 52.05 260 GLN A C 1
ATOM 2081 O O . GLN A 1 276 ? -4.872 6.591 23.100 1.00 62.23 260 GLN A O 1
ATOM 2087 N N . ALA A 1 277 ? -4.327 4.543 22.333 1.00 50.49 261 ALA A N 1
ATOM 2088 C CA . ALA A 1 277 ? -4.927 4.794 21.026 1.00 46.44 261 ALA A CA 1
ATOM 2089 C C . ALA A 1 277 ? -6.418 5.072 21.150 1.00 54.88 261 ALA A C 1
ATOM 2090 O O . ALA A 1 277 ? -6.971 5.885 20.400 1.00 57.09 261 ALA A O 1
ATOM 2092 N N . LEU A 1 278 ? -7.087 4.400 22.079 1.00 46.68 262 LEU A N 1
ATOM 2093 C CA . LEU A 1 278 ? -8.511 4.617 22.291 1.00 52.89 262 LEU A CA 1
ATOM 2094 C C . LEU A 1 278 ? -8.726 5.777 23.259 1.00 51.13 262 LEU A C 1
ATOM 2095 O O . LEU A 1 278 ? -9.187 6.847 22.863 1.00 70.09 262 LEU A O 1
#

Sequence (262 aa):
MKNIESLFDYSAGQFEFIDHLLTTMGVGVHFAALIFFLVVSSQFVAPKYRIATTALSCIVMVSAGLILNSQAVMWTDAYAYVDGSYQLQDLTFSNGYRYVNWMATIPCLLLQLLIVLNLKGKELFFSTATWLILAAWGMIITGYVGQLYEVDDIAQLMMIWGAVSTAFFVVMNWIVGTKIFKNRATMMLGGTDSTITKVFWLMMMMFAWTLYPIAYLVPAFMNNADGVVLRQLLFTIADISSKVIYGLMITYIAIQQSAAAGYVPAQQAL